Protein AF-A0AAN8J820-F1 (afdb_monomer)

Mean predicted aligned error: 7.99 Å

Solvent-accessible surface area (backbone atoms only — not comparable to full-atom values): 11522 Å² total; per-residue (Å²): 132,82,76,93,63,90,80,89,74,91,85,83,86,80,90,53,91,93,54,73,84,41,28,65,56,51,30,53,58,51,48,51,53,37,58,78,72,37,59,90,78,48,59,61,47,79,41,58,76,50,70,39,47,50,49,15,40,48,54,48,26,71,77,37,75,76,32,44,70,40,65,36,60,65,59,53,52,50,52,54,43,43,55,55,42,62,38,67,72,44,35,51,50,50,54,50,53,52,49,51,53,48,57,40,63,72,36,63,69,55,36,50,51,48,44,52,51,30,46,75,68,78,36,90,66,65,79,45,78,54,92,53,88,47,59,61,35,52,50,49,24,50,49,31,49,62,79,37,39,68,57,48,32,54,53,56,66,41,78,90,49,96,65,56,68,68,54,32,45,48,60,70,70,31,65,65,58,56,50,49,50,51,55,48,44,68,69,47,47,66,60,46,48,68,63,73,78,112

Foldseek 3Di:
DPPPDDDDDDDDDDDQVPHDLALVVLLVVVVVVCVVVPVVVAQEDEDEPPPSLVSSLVVVCVVPVRYHYHYDPLVVLQVVLLVVCPPPVNVVLLVLLLVLLCQQVVDPVSQVQLCVVCVVVVHRQHQAHQPDPGLVSSLSNLVSCLVSLVSQLVSLVDPVDPDDPVSSCCSHPPVVSNVCSVVVSVVRVVSSCVSVVD

Radius of gyration: 24.17 Å; Cα contacts (8 Å, |Δi|>4): 171; chains: 1; bounding box: 53×44×64 Å

InterPro domains:
  IPR007021 Domain of unknown function DUF659 [PF04937] (8-99)
  IPR012337 Ribonuclease H-like superfamily [SSF53098] (9-195)
  IPR052035 Zinc finger BED domain-containing [PTHR46481] (16-196)

Nearest PDB structures (foldseek):
  3eoz-assembly1_A  TM=7.026E-01  e=2.220E+00  Plasmodium falciparum 3D7

Secondary structure (DSSP, 8-state):
-----PPP--------TTS---HHHHHHHHHHHHHHH-GGG--EEEE-SSHHHHHHHHHHHHH-TTSEEEE-HHHHHHHHHHHHHHSHHHHHHHHHHHHHHHHHHHSHHHHHHHHHHHHHTT--------SSS-HHHHHHHHHHHHHTHHHHHHHHH-TTS---HHHHHHHHH-HHHHHHHHHHHHHHHHHHHHHH--

Sequence (198 aa):
MLSQHPFLYFYKSTDTIDERHTSQYISDELLKVIFDLGPEKIHAIITDNAANMKAARTTIQETHPHITPIGCAAHGLSLLSEDIININSMNSLFKSAKKNVKHIKKRQVISATFTSKEKGRNKTLSLKLPCETKWGAVVIMYKSLLDGKESLQELAIMESLSIEADIRKILLCNDIFWTRLTNTLKLIEPKAQAITEV

Structure (mmCIF, N/CA/C/O backbone):
data_AF-A0AAN8J820-F1
#
_entry.id   AF-A0AAN8J820-F1
#
loop_
_atom_site.group_PDB
_atom_site.id
_atom_site.type_symbol
_atom_site.label_atom_id
_atom_site.label_alt_id
_atom_site.label_comp_id
_atom_site.label_asym_id
_atom_site.label_entity_id
_atom_site.label_seq_id
_atom_site.pdbx_PDB_ins_code
_atom_site.Cartn_x
_atom_site.Cartn_y
_atom_site.Cartn_z
_atom_site.occupancy
_atom_site.B_iso_or_equiv
_atom_site.auth_seq_id
_atom_site.auth_comp_id
_atom_site.auth_asym_id
_atom_site.auth_atom_id
_atom_site.pdbx_PDB_model_num
ATOM 1 N N . MET A 1 1 ? -17.620 -31.825 20.698 1.00 40.78 1 MET A N 1
ATOM 2 C CA . MET A 1 1 ? -16.483 -30.884 20.774 1.00 40.78 1 MET A CA 1
ATOM 3 C C . MET A 1 1 ? -16.791 -29.762 19.796 1.00 40.78 1 MET A C 1
ATOM 5 O O . MET A 1 1 ? -16.806 -30.025 18.602 1.00 40.78 1 MET A O 1
ATOM 9 N N . LEU A 1 2 ? -17.190 -28.581 20.277 1.00 46.94 2 LEU A N 1
ATOM 10 C CA . LEU A 1 2 ? -17.451 -27.433 19.401 1.00 46.94 2 LEU A CA 1
ATOM 11 C C . LEU A 1 2 ? -16.124 -27.027 18.755 1.00 46.94 2 LEU A C 1
ATOM 13 O O . LEU A 1 2 ? -15.133 -26.857 19.465 1.00 46.94 2 LEU A O 1
ATOM 17 N N . SER A 1 3 ? -16.086 -26.934 17.427 1.00 51.00 3 SER A N 1
ATOM 18 C CA . SER A 1 3 ? -14.896 -26.488 16.709 1.00 51.00 3 SER A CA 1
ATOM 19 C C . SER A 1 3 ? -14.535 -25.081 17.182 1.00 51.00 3 SER A C 1
ATOM 21 O O . SER A 1 3 ? -15.319 -24.152 16.996 1.00 51.00 3 SER A O 1
ATOM 23 N N . GLN A 1 4 ? -13.364 -24.922 17.798 1.00 64.31 4 GLN A N 1
ATOM 24 C CA . GLN A 1 4 ? -12.824 -23.633 18.242 1.00 64.31 4 GLN A CA 1
ATOM 25 C C . GLN A 1 4 ? -12.289 -22.815 17.057 1.00 64.31 4 GLN A C 1
ATOM 27 O O . GLN A 1 4 ? -11.145 -22.367 17.050 1.00 64.31 4 GLN A O 1
ATOM 32 N N . HIS A 1 5 ? -13.106 -22.647 16.023 1.00 68.38 5 HIS A N 1
ATOM 33 C CA . HIS A 1 5 ? -12.801 -21.745 14.927 1.00 68.38 5 HIS A CA 1
ATOM 34 C C . HIS A 1 5 ? -13.663 -20.492 15.080 1.00 68.38 5 HIS A C 1
ATOM 36 O O . HIS A 1 5 ? -14.863 -20.616 15.334 1.00 68.38 5 HIS A O 1
ATOM 42 N N . PRO A 1 6 ? -13.071 -19.290 14.983 1.00 80.69 6 PRO A N 1
ATOM 43 C CA . PRO A 1 6 ? -13.841 -18.058 15.011 1.00 80.69 6 PRO A CA 1
ATOM 44 C C . PRO A 1 6 ? -14.829 -18.056 13.839 1.00 80.69 6 PRO A C 1
ATOM 46 O O . PRO A 1 6 ? -14.446 -18.288 12.693 1.00 80.69 6 PRO A O 1
ATOM 49 N N . PHE A 1 7 ? -16.103 -17.804 14.134 1.00 85.94 7 PHE A N 1
ATOM 50 C CA . PHE A 1 7 ? -17.138 -17.643 13.119 1.00 85.94 7 PHE A CA 1
ATOM 51 C C . PHE A 1 7 ? -17.219 -16.175 12.713 1.00 85.94 7 PHE A C 1
ATOM 53 O O . PHE A 1 7 ? -17.360 -15.294 13.562 1.00 85.94 7 PHE A O 1
ATOM 60 N N . LEU A 1 8 ? -17.134 -15.918 11.410 1.00 89.69 8 LEU A N 1
ATOM 61 C CA . LEU A 1 8 ? -17.353 -14.590 10.854 1.00 89.69 8 LEU A CA 1
ATOM 62 C C . LEU A 1 8 ? -18.857 -14.375 10.664 1.00 89.69 8 LEU A C 1
ATOM 64 O O . LEU A 1 8 ? -19.515 -15.159 9.981 1.00 89.69 8 LEU A O 1
ATOM 68 N N . TYR A 1 9 ? -19.387 -13.304 11.246 1.00 89.44 9 TYR A N 1
ATOM 69 C CA . TYR A 1 9 ? -20.778 -12.909 11.078 1.00 89.44 9 TYR A CA 1
ATOM 70 C C . TYR A 1 9 ? -20.846 -11.470 10.580 1.00 89.44 9 TYR A C 1
ATOM 72 O O . TYR A 1 9 ? -20.298 -10.558 11.199 1.00 89.44 9 TYR A O 1
ATOM 80 N N . PHE A 1 10 ? -21.531 -11.264 9.459 1.00 93.44 10 PHE A N 1
ATOM 81 C CA . PHE A 1 10 ? -21.906 -9.927 9.031 1.00 93.44 10 PHE A CA 1
ATOM 82 C C . PHE A 1 10 ? -23.113 -9.475 9.856 1.00 93.44 10 PHE A C 1
ATOM 84 O O . PHE A 1 10 ? -24.179 -10.080 9.772 1.00 93.44 10 PHE A O 1
ATOM 91 N N . TYR A 1 11 ? -22.935 -8.425 10.657 1.00 92.44 11 TYR A N 1
ATOM 92 C CA . TYR A 1 11 ? -23.977 -7.950 11.565 1.00 92.44 11 TYR A CA 1
ATOM 93 C C . TYR A 1 11 ? -24.864 -6.866 10.947 1.00 92.44 11 TYR A C 1
ATOM 95 O O . TYR A 1 11 ? -26.085 -6.997 10.932 1.00 92.44 11 TYR A O 1
ATOM 103 N N . LYS A 1 12 ? -24.256 -5.789 10.439 1.00 92.69 12 LYS A N 1
ATOM 104 C CA . LYS A 1 12 ? -24.971 -4.615 9.931 1.00 92.69 12 LYS A CA 1
ATOM 105 C C . LYS A 1 12 ? -24.135 -3.893 8.878 1.00 92.69 12 LYS A C 1
ATOM 107 O O . LYS A 1 12 ? -22.912 -3.831 8.980 1.00 92.69 12 LYS A O 1
ATOM 112 N N . SER A 1 13 ? -24.818 -3.295 7.909 1.00 92.94 13 SER A N 1
ATOM 113 C CA . SER A 1 13 ? -24.304 -2.203 7.084 1.00 92.94 13 SER A CA 1
ATOM 114 C C . SER A 1 13 ? -25.326 -1.074 7.133 1.00 92.94 13 SER A C 1
ATOM 116 O O . SER A 1 13 ? -26.530 -1.328 7.080 1.00 92.94 13 SER A O 1
ATOM 118 N N . THR A 1 14 ? -24.841 0.150 7.293 1.00 87.94 14 THR A N 1
ATOM 119 C CA . THR A 1 14 ? -25.660 1.360 7.310 1.00 87.94 14 THR A CA 1
ATOM 120 C C . THR A 1 14 ? -25.308 2.164 6.067 1.00 87.94 14 THR A C 1
ATOM 122 O O . THR A 1 14 ? -24.128 2.415 5.821 1.00 87.94 14 THR A O 1
ATOM 125 N N . ASP A 1 15 ? -26.317 2.554 5.292 1.00 87.94 15 ASP A N 1
ATOM 126 C CA . ASP A 1 15 ? -26.137 3.538 4.229 1.00 87.94 15 ASP A CA 1
ATOM 127 C C . ASP A 1 15 ? -26.025 4.937 4.849 1.00 87.94 15 ASP A C 1
ATOM 129 O O . ASP A 1 15 ? -26.788 5.297 5.744 1.00 87.94 15 ASP A O 1
ATOM 133 N N . THR A 1 16 ? -25.045 5.707 4.395 1.00 85.94 16 THR A N 1
ATOM 134 C CA . THR A 1 16 ? -24.659 7.002 4.965 1.00 85.94 16 THR A CA 1
ATOM 135 C C . THR A 1 16 ? -24.778 8.138 3.950 1.00 85.94 16 THR A C 1
ATOM 137 O O . THR A 1 16 ? -24.114 9.155 4.117 1.00 85.94 16 THR A O 1
ATOM 140 N N . ILE A 1 17 ? -25.526 7.955 2.854 1.00 78.88 17 ILE A N 1
ATOM 141 C CA . ILE A 1 17 ? -25.634 8.934 1.754 1.00 78.88 17 ILE A CA 1
ATOM 142 C C . ILE A 1 17 ? -25.926 10.364 2.242 1.00 78.88 17 ILE A C 1
ATOM 144 O O . ILE A 1 17 ? -25.319 11.308 1.734 1.00 78.88 17 ILE A O 1
ATOM 148 N N . ASP A 1 18 ? -26.785 10.519 3.250 1.00 79.81 18 ASP A N 1
ATOM 149 C CA . ASP A 1 18 ? -27.211 11.830 3.761 1.00 79.81 18 ASP A CA 1
ATOM 150 C C . ASP A 1 18 ? -26.394 12.322 4.969 1.00 79.81 18 ASP A C 1
ATOM 152 O O . ASP A 1 18 ? -26.602 13.433 5.458 1.00 79.81 18 ASP A O 1
ATOM 156 N N . GLU A 1 19 ? -25.433 11.526 5.445 1.00 78.81 19 GLU A N 1
ATOM 157 C CA . GLU A 1 19 ? -24.741 11.762 6.710 1.00 78.81 19 GLU A CA 1
ATOM 158 C C . GLU A 1 19 ? -23.255 12.037 6.505 1.00 78.81 19 GLU A C 1
ATOM 160 O O . GLU A 1 19 ? -22.527 11.328 5.804 1.00 78.81 19 GLU A O 1
ATOM 165 N N . ARG A 1 20 ? -22.748 13.073 7.178 1.00 81.19 20 ARG A N 1
ATOM 166 C CA . ARG A 1 20 ? -21.303 13.314 7.194 1.00 81.19 20 ARG A CA 1
ATOM 167 C C . ARG A 1 20 ? -20.642 12.277 8.090 1.00 81.19 20 ARG A C 1
ATOM 169 O O . ARG A 1 20 ? -21.006 12.149 9.256 1.00 81.19 20 ARG A O 1
ATOM 176 N N . HIS A 1 21 ? -19.582 11.640 7.589 1.00 86.19 21 HIS A N 1
ATOM 177 C CA . HIS A 1 21 ? -18.719 10.704 8.331 1.00 86.19 21 HIS A CA 1
ATOM 178 C C . HIS A 1 21 ? -17.870 11.402 9.402 1.00 86.19 21 HIS A C 1
ATOM 180 O O . HIS A 1 21 ? -16.643 11.316 9.405 1.00 86.19 21 HIS A O 1
ATOM 186 N N . THR A 1 22 ? -18.511 12.149 10.292 1.00 92.44 22 THR A N 1
ATOM 187 C CA . THR A 1 22 ? -17.890 12.742 11.474 1.00 92.44 22 THR A CA 1
ATOM 188 C C . THR A 1 22 ? -17.574 11.650 12.489 1.00 92.44 22 THR A C 1
ATOM 190 O O . THR A 1 22 ? -18.194 10.587 12.490 1.00 92.44 22 THR A O 1
ATOM 193 N N . SER A 1 23 ? -16.617 11.914 13.378 1.00 92.44 23 SER A N 1
ATOM 194 C CA . SER A 1 23 ? -16.308 10.990 14.472 1.00 92.44 23 SER A CA 1
ATOM 195 C C . SER A 1 23 ? -17.530 10.691 15.338 1.00 92.44 23 SER A C 1
ATOM 197 O O . SER A 1 23 ? -17.712 9.541 15.714 1.00 92.44 23 SER A O 1
ATOM 199 N N . GLN A 1 24 ? -18.375 11.700 15.582 1.00 94.31 24 GLN A N 1
ATOM 200 C CA . GLN A 1 24 ? -19.587 11.578 16.391 1.00 94.31 24 GLN A CA 1
ATOM 201 C C . GLN A 1 24 ? -20.600 10.623 15.758 1.00 94.31 24 GLN A C 1
ATOM 203 O O . GLN A 1 24 ? -21.030 9.664 16.388 1.00 94.31 24 GLN A O 1
ATOM 208 N N . TYR A 1 25 ? -20.930 10.844 14.484 1.00 94.56 25 TYR A N 1
ATOM 209 C CA . TYR A 1 25 ? -21.864 9.977 13.767 1.00 94.56 25 TYR A CA 1
ATOM 210 C C . TYR A 1 25 ? -21.378 8.520 13.748 1.00 94.56 25 TYR A C 1
ATOM 212 O O . TYR A 1 25 ? -22.137 7.592 14.019 1.00 94.56 25 TYR A O 1
ATOM 220 N N . ILE A 1 26 ? -20.082 8.324 13.483 1.00 95.69 26 ILE A N 1
ATOM 221 C CA . ILE A 1 26 ? -19.472 6.993 13.467 1.00 95.69 26 ILE A CA 1
ATOM 222 C C . ILE A 1 26 ? -19.541 6.342 14.856 1.00 95.69 26 ILE A C 1
ATOM 224 O O . ILE A 1 26 ? -19.918 5.174 14.951 1.00 95.69 26 ILE A O 1
ATOM 228 N N . SER A 1 27 ? -19.190 7.057 15.932 1.00 96.06 27 SER A N 1
ATOM 229 C CA . SER A 1 27 ? -19.272 6.502 17.288 1.00 96.06 27 SER A CA 1
ATOM 230 C C . SER A 1 27 ? -20.702 6.153 17.673 1.00 96.06 27 SER A C 1
ATOM 232 O O . SER A 1 27 ? -20.910 5.097 18.259 1.00 96.06 27 SER A O 1
ATOM 234 N N . ASP A 1 28 ? -21.682 6.978 17.304 1.00 95.69 28 ASP A N 1
ATOM 235 C CA . ASP A 1 28 ? -23.087 6.744 17.639 1.00 95.69 28 ASP A CA 1
ATOM 236 C C . ASP A 1 28 ? -23.620 5.478 16.958 1.00 95.69 28 ASP A C 1
ATOM 238 O O . ASP A 1 28 ? -24.266 4.649 17.601 1.00 95.69 28 ASP A O 1
ATOM 242 N N . GLU A 1 29 ? -23.308 5.270 15.675 1.00 95.44 29 GLU A N 1
ATOM 243 C CA . GLU A 1 29 ? -23.691 4.044 14.965 1.00 95.44 29 GLU A CA 1
ATOM 244 C C . GLU A 1 29 ? -23.010 2.794 15.535 1.00 95.44 29 GLU A C 1
ATOM 246 O O . GLU A 1 29 ? -23.651 1.750 15.677 1.00 95.44 29 GLU A O 1
ATOM 251 N N . LEU A 1 30 ? -21.728 2.890 15.897 1.00 96.00 30 LEU A N 1
ATOM 252 C CA . LEU A 1 30 ? -20.994 1.778 16.500 1.00 96.00 30 LEU A CA 1
ATOM 253 C C . LEU A 1 30 ? -21.502 1.457 17.910 1.00 96.00 30 LEU A C 1
ATOM 255 O O . LEU A 1 30 ? -21.643 0.284 18.250 1.00 96.00 30 LEU A O 1
ATOM 259 N N . LEU A 1 31 ? -21.825 2.473 18.712 1.00 96.75 31 LEU A N 1
ATOM 260 C CA . LEU A 1 31 ? -22.393 2.294 20.046 1.00 96.75 31 LEU A CA 1
ATOM 261 C C . LEU A 1 31 ? -23.759 1.609 19.986 1.00 96.75 31 LEU A C 1
ATOM 263 O O . LEU A 1 31 ? -23.989 0.699 20.774 1.00 96.75 31 LEU A O 1
ATOM 267 N N . LYS A 1 32 ? -24.630 1.951 19.024 1.00 96.00 32 LYS A N 1
ATOM 268 C CA . LYS A 1 32 ? -25.905 1.232 18.814 1.00 96.00 32 LYS A CA 1
ATOM 269 C C . LYS A 1 32 ? -25.674 -0.269 18.628 1.00 96.00 32 LYS A C 1
ATOM 271 O O . LYS A 1 32 ? -26.273 -1.071 19.333 1.00 96.00 32 LYS A O 1
ATOM 276 N N . VAL A 1 33 ? -24.733 -0.643 17.757 1.00 96.00 33 VAL A N 1
ATOM 277 C CA . VAL A 1 33 ? -24.362 -2.053 17.533 1.00 96.00 33 VAL A CA 1
ATOM 278 C C . VAL A 1 33 ? -23.808 -2.704 18.805 1.00 96.00 33 VAL A C 1
ATOM 280 O O . VAL A 1 33 ? -24.147 -3.846 19.112 1.00 96.00 33 VAL A O 1
ATOM 283 N N . ILE A 1 34 ? -22.967 -1.989 19.556 1.00 96.69 34 ILE A N 1
ATOM 284 C CA . ILE A 1 34 ? -22.398 -2.475 20.820 1.00 96.69 34 ILE A CA 1
ATOM 285 C C . ILE A 1 34 ? -23.501 -2.742 21.854 1.00 96.69 34 ILE A C 1
ATOM 287 O O . ILE A 1 34 ? -23.489 -3.790 22.500 1.00 96.69 34 ILE A O 1
ATOM 291 N N . PHE A 1 35 ? -24.474 -1.837 21.979 1.00 96.75 35 PHE A N 1
ATOM 292 C CA . PHE A 1 35 ? -25.613 -2.000 22.879 1.00 96.75 35 PHE A CA 1
ATOM 293 C C . PHE A 1 35 ? -26.531 -3.147 22.455 1.00 96.75 35 PHE A C 1
ATOM 295 O O . PHE A 1 35 ? -26.901 -3.956 23.304 1.00 96.75 35 PHE A O 1
ATOM 302 N N . ASP A 1 36 ? -26.840 -3.266 21.162 1.00 96.50 36 ASP A N 1
ATOM 303 C CA . ASP A 1 36 ? -27.710 -4.325 20.636 1.00 96.50 36 ASP A CA 1
ATOM 304 C C . ASP A 1 36 ? -27.112 -5.728 20.854 1.00 96.50 36 ASP A C 1
ATOM 306 O O . ASP A 1 36 ? -27.829 -6.696 21.118 1.00 96.50 36 ASP A O 1
ATOM 310 N N . LEU A 1 37 ? -25.784 -5.855 20.758 1.00 94.69 37 LEU A N 1
ATOM 311 C CA . LEU A 1 37 ? -25.072 -7.113 21.002 1.00 94.69 37 LEU A CA 1
ATOM 312 C C . LEU A 1 37 ? -24.885 -7.420 22.497 1.00 94.69 37 LEU A C 1
ATOM 314 O O . LEU A 1 37 ? -24.823 -8.599 22.875 1.00 94.69 37 LEU A O 1
ATOM 318 N N . GLY A 1 38 ? -24.821 -6.388 23.336 1.00 96.69 38 GLY A N 1
ATOM 319 C CA . GLY A 1 38 ? -24.393 -6.467 24.730 1.00 96.69 38 GLY A CA 1
ATOM 320 C C . GLY A 1 38 ? -22.914 -6.077 24.864 1.00 96.69 38 GLY A C 1
ATOM 321 O O . GLY A 1 38 ? -22.048 -6.839 24.411 1.00 96.69 38 GLY A O 1
ATOM 322 N N . PRO A 1 39 ? -22.584 -4.924 25.482 1.00 95.88 39 PRO A N 1
ATOM 323 C CA . PRO A 1 39 ? -21.210 -4.427 25.585 1.00 95.88 39 PRO A CA 1
ATOM 324 C C . PRO A 1 39 ? -20.240 -5.409 26.252 1.00 95.88 39 PRO A C 1
ATOM 326 O O . PRO A 1 39 ? -19.053 -5.425 25.937 1.00 95.88 39 PRO A O 1
ATOM 329 N N . GLU A 1 40 ? -20.733 -6.250 27.159 1.00 96.62 40 GLU A N 1
ATOM 330 C CA . GLU A 1 40 ? -19.980 -7.285 27.868 1.00 96.62 40 GLU A CA 1
ATOM 331 C C . GLU A 1 40 ? -19.473 -8.417 26.964 1.00 96.62 40 GLU A C 1
ATOM 333 O O . GLU A 1 40 ? -18.550 -9.140 27.335 1.00 96.62 40 GLU A O 1
ATOM 338 N N . LYS A 1 41 ? -20.052 -8.579 25.769 1.00 94.75 41 LYS A N 1
ATOM 339 C CA . LYS A 1 41 ? -19.642 -9.605 24.796 1.00 94.75 41 LYS A CA 1
ATOM 340 C C . LYS A 1 41 ? -18.554 -9.107 23.847 1.00 94.75 41 LYS A C 1
ATOM 342 O O . LYS A 1 41 ? -17.973 -9.900 23.102 1.00 94.75 41 LYS A O 1
ATOM 347 N N . ILE A 1 42 ? -18.274 -7.806 23.860 1.00 95.81 42 ILE A N 1
ATOM 348 C CA . ILE A 1 42 ? -17.344 -7.159 22.941 1.00 95.81 42 ILE A CA 1
ATOM 349 C C . ILE A 1 42 ? -16.036 -6.876 23.672 1.00 95.81 42 ILE A C 1
ATOM 351 O O . ILE A 1 42 ? -16.001 -6.196 24.690 1.00 95.81 42 ILE A O 1
ATOM 355 N N . HIS A 1 43 ? -14.945 -7.402 23.121 1.00 95.50 43 HIS A N 1
ATOM 356 C CA . HIS A 1 43 ? -13.612 -7.284 23.716 1.00 95.50 43 HIS A CA 1
ATOM 357 C C . HIS A 1 43 ? -12.757 -6.216 23.030 1.00 95.50 43 HIS A C 1
ATOM 359 O O . HIS A 1 43 ? -11.904 -5.588 23.654 1.00 95.50 43 HIS A O 1
ATOM 365 N N . ALA A 1 44 ? -12.960 -6.014 21.729 1.00 96.69 44 ALA A N 1
ATOM 366 C CA . ALA A 1 44 ? -12.179 -5.079 20.942 1.00 96.69 44 ALA A CA 1
ATOM 367 C C . ALA A 1 44 ? -12.994 -4.522 19.779 1.00 96.69 44 ALA A C 1
ATOM 369 O O . ALA A 1 44 ? -13.897 -5.184 19.264 1.00 96.69 44 ALA A O 1
ATOM 370 N N . ILE A 1 45 ? -12.612 -3.326 19.341 1.00 96.12 45 ILE A N 1
ATOM 371 C CA . ILE A 1 45 ? -13.112 -2.712 18.119 1.00 96.12 45 ILE A CA 1
ATOM 372 C C . ILE A 1 45 ? -11.950 -2.412 17.178 1.00 96.12 45 ILE A C 1
ATOM 374 O O . ILE A 1 45 ? -10.959 -1.800 17.574 1.00 96.12 45 ILE A O 1
ATOM 378 N N . ILE A 1 46 ? -12.073 -2.849 15.925 1.00 95.25 46 ILE A N 1
ATOM 379 C CA . ILE A 1 46 ? -11.050 -2.668 14.893 1.00 95.25 46 ILE A CA 1
ATOM 380 C C . ILE A 1 46 ? -11.618 -1.745 13.816 1.00 95.25 46 ILE A C 1
ATOM 382 O O . ILE A 1 46 ? -12.626 -2.065 13.194 1.00 95.25 46 ILE A O 1
ATOM 386 N N . THR A 1 47 ? -10.978 -0.597 13.594 1.00 94.44 47 THR A N 1
ATOM 387 C CA . THR A 1 47 ? -11.382 0.396 12.576 1.00 94.44 47 THR A CA 1
ATOM 388 C C . THR A 1 47 ? -10.184 0.831 11.738 1.00 94.44 47 THR A C 1
ATOM 390 O O . THR A 1 47 ? -9.034 0.558 12.094 1.00 94.44 47 THR A O 1
ATOM 393 N N . ASP A 1 48 ? -10.415 1.513 10.612 1.00 90.31 48 ASP A N 1
ATOM 394 C CA . ASP A 1 48 ? -9.318 2.141 9.876 1.00 90.31 48 ASP A CA 1
ATOM 395 C C . ASP A 1 48 ? -8.609 3.241 10.706 1.00 90.31 48 ASP A C 1
ATOM 397 O O . ASP A 1 48 ? -8.963 3.565 11.844 1.00 90.31 48 ASP A O 1
ATOM 401 N N . ASN A 1 49 ? -7.515 3.777 10.169 1.00 91.00 49 ASN A N 1
ATOM 402 C CA . ASN A 1 49 ? -6.689 4.766 10.862 1.00 91.00 49 ASN A CA 1
ATOM 403 C C . ASN A 1 49 ? -6.970 6.218 10.444 1.00 91.00 49 ASN A C 1
ATOM 405 O O . ASN A 1 49 ? -6.185 7.100 10.793 1.00 91.00 49 ASN A O 1
ATOM 409 N N . ALA A 1 50 ? -8.066 6.499 9.739 1.00 90.50 50 ALA A N 1
ATOM 410 C CA . ALA A 1 50 ? -8.500 7.862 9.467 1.00 90.50 50 ALA A CA 1
ATOM 411 C C . ALA A 1 50 ? -8.821 8.599 10.774 1.00 90.50 50 ALA A C 1
ATOM 413 O O . ALA A 1 50 ? -9.247 7.996 11.760 1.00 90.50 50 ALA A O 1
ATOM 414 N N . ALA A 1 51 ? -8.629 9.921 10.786 1.00 93.31 51 ALA A N 1
ATOM 415 C CA . ALA A 1 51 ? -8.783 10.743 11.989 1.00 93.31 51 ALA A CA 1
ATOM 416 C C . ALA A 1 51 ? -10.153 10.557 12.667 1.00 93.31 51 ALA A C 1
ATOM 418 O O . ALA A 1 51 ? -10.215 10.385 13.883 1.00 93.31 51 ALA A O 1
ATOM 419 N N . ASN A 1 52 ? -11.229 10.495 11.878 1.00 95.62 52 ASN A N 1
ATOM 420 C CA . ASN A 1 52 ? -12.587 10.336 12.400 1.00 95.62 52 ASN A CA 1
ATOM 421 C C . ASN A 1 52 ? -12.800 8.956 13.038 1.00 95.62 52 ASN A C 1
ATOM 423 O O . ASN A 1 52 ? -13.407 8.877 14.101 1.00 95.62 52 ASN A O 1
ATOM 427 N N . MET A 1 53 ? -12.225 7.892 12.463 1.00 95.56 53 MET A N 1
ATOM 428 C CA . MET A 1 53 ? -12.240 6.550 13.059 1.00 95.56 53 MET A CA 1
ATOM 429 C C . MET A 1 53 ? -11.409 6.487 14.341 1.00 95.56 53 MET A C 1
ATOM 431 O O . MET A 1 53 ? -11.801 5.814 15.294 1.00 95.56 53 MET A O 1
ATOM 435 N N . LYS A 1 54 ? -10.277 7.211 14.399 1.00 96.00 54 LYS A N 1
ATOM 436 C CA . LYS A 1 54 ? -9.476 7.330 15.629 1.00 96.00 54 LYS A CA 1
ATOM 437 C C . LYS A 1 54 ? -10.261 7.982 16.757 1.00 96.00 54 LYS A C 1
ATOM 439 O O . LYS A 1 54 ? -10.257 7.464 17.864 1.00 96.00 54 LYS A O 1
ATOM 444 N N . ALA A 1 55 ? -10.939 9.085 16.467 1.00 96.62 55 ALA A N 1
ATOM 445 C CA . ALA A 1 55 ? -11.766 9.763 17.452 1.00 96.62 55 ALA A CA 1
ATOM 446 C C . ALA A 1 55 ? -12.965 8.896 17.875 1.00 96.62 55 ALA A C 1
ATOM 448 O O . ALA A 1 55 ? -13.203 8.744 19.067 1.00 96.62 55 ALA A O 1
ATOM 449 N N . ALA A 1 56 ? -13.647 8.236 16.930 1.00 96.81 56 ALA A N 1
ATOM 450 C CA . ALA A 1 56 ? -14.792 7.380 17.242 1.00 96.81 56 ALA A CA 1
ATOM 451 C C . ALA A 1 56 ? -14.432 6.215 18.182 1.00 96.81 56 ALA A C 1
ATOM 453 O O . ALA A 1 56 ? -15.138 5.958 19.155 1.00 96.81 56 ALA A O 1
ATOM 454 N N . ARG A 1 57 ? -13.305 5.525 17.947 1.00 96.56 57 ARG A N 1
ATOM 455 C CA . ARG A 1 57 ? -12.854 4.455 18.858 1.00 96.56 57 ARG A CA 1
ATOM 456 C C . ARG A 1 57 ? -12.406 4.979 20.224 1.00 96.56 57 ARG A C 1
ATOM 458 O O . ARG A 1 57 ? -12.566 4.259 21.202 1.00 96.56 57 ARG A O 1
ATOM 465 N N . THR A 1 58 ? -11.877 6.204 20.302 1.00 97.06 58 THR A N 1
ATOM 466 C CA . THR A 1 58 ? -11.583 6.860 21.585 1.00 97.06 58 THR A CA 1
ATOM 467 C C . THR A 1 58 ? -12.871 7.089 22.370 1.00 97.06 58 THR A C 1
ATOM 469 O O . THR A 1 58 ? -12.946 6.660 23.514 1.00 97.06 58 THR A O 1
ATOM 472 N N . THR A 1 59 ? -13.917 7.627 21.738 1.00 97.62 59 THR A N 1
ATOM 473 C CA . THR A 1 59 ? -15.241 7.791 22.365 1.00 97.62 59 THR A CA 1
ATOM 474 C C . THR A 1 59 ? -15.813 6.462 22.869 1.00 97.62 59 THR A C 1
ATOM 476 O O . THR A 1 59 ? -16.359 6.386 23.969 1.00 97.62 59 THR A O 1
ATOM 479 N N . ILE A 1 60 ? -15.653 5.380 22.102 1.00 97.50 60 ILE A N 1
ATOM 480 C CA . ILE A 1 60 ? -16.101 4.042 22.517 1.00 97.50 60 ILE A CA 1
ATOM 481 C C . ILE A 1 60 ? -15.299 3.533 23.716 1.00 97.50 60 ILE A C 1
ATOM 483 O O . ILE A 1 60 ? -15.895 2.999 24.643 1.00 97.50 60 ILE A O 1
ATOM 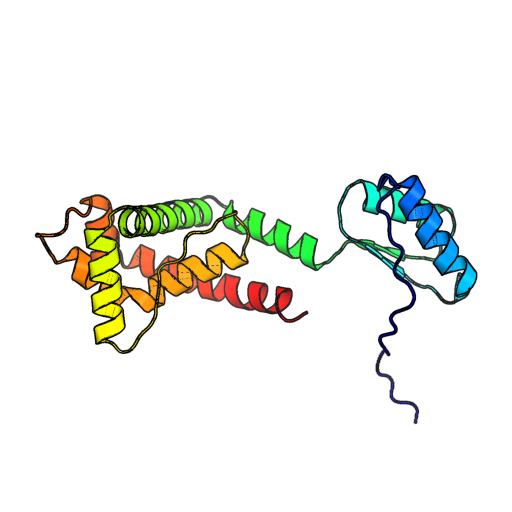487 N N . GLN A 1 61 ? -13.977 3.718 23.728 1.00 97.12 61 GLN A N 1
ATOM 488 C CA . GLN A 1 61 ? -13.134 3.331 24.861 1.00 97.12 61 GLN A CA 1
ATOM 489 C C . GLN A 1 61 ? -13.474 4.137 26.125 1.00 97.12 61 GLN A C 1
ATOM 491 O O . GLN A 1 61 ? -13.477 3.586 27.219 1.00 97.12 61 GLN A O 1
ATOM 496 N N . GLU A 1 62 ? -13.795 5.424 25.991 1.00 97.00 62 GLU A N 1
ATOM 497 C CA . GLU A 1 62 ? -14.253 6.259 27.109 1.00 97.00 62 GLU A CA 1
ATOM 498 C C . GLU A 1 62 ? -15.613 5.790 27.650 1.00 97.00 62 GLU A C 1
ATOM 500 O O . GLU A 1 62 ? -15.820 5.759 28.862 1.00 97.00 62 GLU A O 1
ATOM 505 N N . THR A 1 63 ? -16.519 5.368 26.762 1.00 97.38 63 THR A N 1
ATOM 506 C CA . THR A 1 63 ? -17.853 4.852 27.125 1.00 97.38 63 THR A CA 1
ATOM 507 C C . THR A 1 63 ? -17.784 3.445 27.731 1.00 97.38 63 THR A C 1
ATOM 509 O O . THR A 1 63 ? -18.515 3.114 28.665 1.00 97.38 63 THR A O 1
ATOM 512 N N . HIS A 1 64 ? -16.889 2.606 27.211 1.00 97.12 64 HIS A N 1
ATOM 513 C CA . HIS A 1 64 ? -16.702 1.210 27.591 1.00 97.12 64 HIS A CA 1
ATOM 514 C C . HIS A 1 64 ? -15.205 0.904 27.769 1.00 97.12 64 HIS A C 1
ATOM 516 O O . HIS A 1 64 ? -14.579 0.351 26.860 1.00 97.12 64 HIS A O 1
ATOM 522 N N . PRO A 1 65 ? -14.620 1.214 28.945 1.00 97.19 65 PRO A N 1
ATOM 523 C CA . PRO A 1 65 ? -13.177 1.087 29.179 1.00 97.19 65 PRO A CA 1
ATOM 524 C C . PRO A 1 65 ? -12.588 -0.314 28.971 1.00 97.19 65 PRO A C 1
ATOM 526 O O . PRO A 1 65 ? -11.381 -0.446 28.778 1.00 97.19 65 PRO A O 1
ATOM 529 N N . HIS A 1 66 ? -13.414 -1.365 29.006 1.00 97.19 66 HIS A N 1
ATOM 530 C CA . HIS A 1 66 ? -12.996 -2.747 28.750 1.00 97.19 66 HIS A CA 1
ATOM 531 C C . HIS A 1 66 ? -12.849 -3.084 27.258 1.00 97.19 66 HIS A C 1
ATOM 533 O O . HIS A 1 66 ? -12.199 -4.076 26.929 1.00 97.19 66 HIS A O 1
ATOM 539 N N . ILE A 1 67 ? -13.420 -2.282 26.352 1.00 97.81 67 ILE A N 1
ATOM 540 C CA . ILE A 1 67 ? -13.322 -2.497 24.905 1.00 97.81 67 ILE A CA 1
ATOM 541 C C . ILE A 1 67 ? -11.997 -1.923 24.404 1.00 97.81 67 ILE A C 1
ATOM 543 O O . ILE A 1 67 ? -11.758 -0.717 24.438 1.00 97.81 67 ILE A O 1
ATOM 547 N N . THR A 1 68 ? -11.131 -2.791 23.883 1.00 97.69 68 THR A N 1
ATOM 548 C CA . THR A 1 68 ? -9.817 -2.387 23.366 1.00 97.69 68 THR A CA 1
ATOM 549 C C . THR A 1 68 ? -9.939 -1.752 21.972 1.00 97.69 68 THR A C 1
ATOM 551 O O . THR A 1 68 ? -10.389 -2.426 21.038 1.00 97.69 68 THR A O 1
ATOM 554 N N . PRO A 1 69 ? -9.504 -0.496 21.764 1.00 96.50 69 PRO A N 1
ATOM 555 C CA . PRO A 1 69 ? -9.492 0.115 20.441 1.00 96.50 69 PRO A CA 1
ATOM 556 C C . PRO A 1 69 ? -8.251 -0.310 19.649 1.00 96.50 69 PRO A C 1
ATOM 558 O O . PRO A 1 69 ? -7.114 -0.096 20.069 1.00 96.50 69 PRO A O 1
ATOM 561 N N . ILE A 1 70 ? -8.460 -0.869 18.459 1.00 95.25 70 ILE A N 1
ATOM 562 C CA . ILE A 1 70 ? -7.399 -1.358 17.577 1.00 95.25 70 ILE A CA 1
ATOM 563 C C . ILE A 1 70 ? -7.509 -0.658 16.218 1.00 95.25 70 ILE A C 1
ATOM 565 O O . ILE A 1 70 ? -8.579 -0.539 15.621 1.00 95.25 70 ILE A O 1
ATOM 569 N N . GLY A 1 71 ? -6.379 -0.161 15.721 1.00 92.56 71 GLY A N 1
ATOM 570 C CA . GLY A 1 71 ? -6.286 0.389 14.372 1.00 92.56 71 GLY A CA 1
ATOM 571 C C . GLY A 1 71 ? -6.061 -0.701 13.325 1.00 92.56 71 GLY A C 1
ATOM 572 O O . GLY A 1 71 ? -5.495 -1.754 13.610 1.00 92.56 71 GLY A O 1
ATOM 573 N N . CYS A 1 72 ? -6.443 -0.425 12.084 1.00 90.00 72 CYS A N 1
ATOM 574 C CA . CYS A 1 72 ? -6.267 -1.354 10.975 1.00 90.00 72 CYS A CA 1
ATOM 575 C C . CYS A 1 72 ? -4.784 -1.692 10.743 1.00 90.00 72 CYS A C 1
ATOM 577 O O . CYS A 1 72 ? -3.980 -0.828 10.367 1.00 90.00 72 CYS A O 1
ATOM 579 N N . ALA A 1 73 ? -4.442 -2.973 10.910 1.00 86.75 73 ALA A N 1
ATOM 580 C CA . ALA A 1 73 ? -3.098 -3.489 10.668 1.00 86.75 73 ALA A CA 1
ATOM 581 C C . ALA A 1 73 ? -2.681 -3.332 9.198 1.00 86.75 73 ALA A C 1
ATOM 583 O O . ALA A 1 73 ? -1.553 -2.931 8.930 1.00 86.75 73 ALA A O 1
ATOM 584 N N . ALA A 1 74 ? -3.597 -3.556 8.247 1.00 80.94 74 ALA A N 1
ATOM 585 C CA . ALA A 1 74 ? -3.313 -3.396 6.819 1.00 80.94 74 ALA A CA 1
ATOM 586 C C . ALA A 1 74 ? -2.903 -1.955 6.472 1.00 80.94 74 ALA A C 1
ATOM 588 O O . ALA A 1 74 ? -1.944 -1.741 5.731 1.00 80.94 74 ALA A O 1
ATOM 589 N N . HIS A 1 75 ? -3.561 -0.957 7.073 1.00 79.62 75 HIS A N 1
ATOM 590 C CA . HIS A 1 75 ? -3.155 0.438 6.912 1.00 79.62 75 HIS A CA 1
ATOM 591 C C . HIS A 1 75 ? -1.767 0.697 7.515 1.00 79.62 75 HIS A C 1
ATOM 593 O O . HIS A 1 75 ? -0.931 1.329 6.874 1.00 79.62 75 HIS A O 1
ATOM 599 N N . GLY A 1 76 ? -1.488 0.172 8.715 1.00 81.44 76 GLY A N 1
ATOM 600 C CA . GLY A 1 76 ? -0.161 0.278 9.334 1.00 81.44 76 GLY A CA 1
ATOM 601 C C . GLY A 1 76 ? 0.946 -0.351 8.480 1.00 81.44 76 GLY A C 1
ATOM 602 O O . GLY A 1 76 ? 2.002 0.248 8.289 1.00 81.44 76 GLY A O 1
ATOM 603 N N . LEU A 1 77 ? 0.683 -1.521 7.893 1.00 80.12 77 LEU A N 1
ATOM 604 C CA . LEU A 1 77 ? 1.603 -2.183 6.969 1.00 80.12 77 LEU A CA 1
ATOM 605 C C . LEU A 1 77 ? 1.814 -1.376 5.682 1.00 80.12 77 LEU A C 1
ATOM 607 O O . LEU A 1 77 ? 2.936 -1.339 5.172 1.00 80.12 77 LEU A O 1
ATOM 611 N N . SER A 1 78 ? 0.776 -0.705 5.172 1.00 76.38 78 SER A N 1
ATOM 612 C CA . SER A 1 78 ? 0.898 0.201 4.022 1.00 76.38 78 SER A CA 1
ATOM 613 C C . SER A 1 78 ? 1.807 1.392 4.332 1.00 76.38 78 SER A C 1
ATOM 615 O O . SER A 1 78 ? 2.675 1.707 3.524 1.00 76.38 78 SER A O 1
ATOM 617 N N . LEU A 1 79 ? 1.669 2.016 5.505 1.00 80.06 79 LEU A 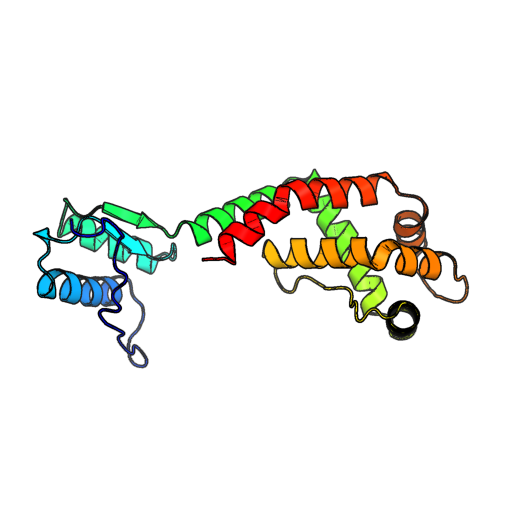N 1
ATOM 618 C CA . LEU A 1 79 ? 2.527 3.135 5.915 1.00 80.06 79 LEU A CA 1
ATOM 619 C C . LEU A 1 79 ? 3.984 2.702 6.109 1.00 80.06 79 LEU A C 1
ATOM 621 O O . LEU A 1 79 ? 4.888 3.303 5.539 1.00 80.06 79 LEU A O 1
ATOM 625 N N . LEU A 1 80 ? 4.216 1.592 6.819 1.00 82.44 80 LEU A N 1
ATOM 626 C CA . LEU A 1 80 ? 5.560 1.026 6.981 1.00 82.44 80 LEU A CA 1
ATOM 627 C C . LEU A 1 80 ? 6.228 0.750 5.625 1.00 82.44 80 LEU A C 1
ATOM 629 O O . LEU A 1 80 ? 7.433 0.917 5.443 1.00 82.44 80 LEU A O 1
ATOM 633 N N . SER A 1 81 ? 5.433 0.301 4.661 1.00 76.62 81 SER A N 1
ATOM 634 C CA . SER A 1 81 ? 5.883 0.040 3.300 1.00 76.62 81 SER A CA 1
ATOM 635 C C . SER A 1 81 ? 6.288 1.322 2.562 1.00 76.62 81 SER A C 1
ATOM 637 O O . SER A 1 81 ? 7.307 1.334 1.867 1.00 76.62 81 SER A O 1
ATOM 639 N N . GLU A 1 82 ? 5.534 2.409 2.732 1.00 77.50 82 GLU A N 1
ATOM 640 C CA . GLU A 1 82 ? 5.897 3.732 2.211 1.00 77.50 82 GLU A CA 1
ATOM 641 C C . GLU A 1 82 ? 7.196 4.248 2.838 1.00 77.50 82 GLU A C 1
ATOM 643 O O . GLU A 1 82 ? 8.088 4.693 2.110 1.00 77.50 82 GLU A O 1
ATOM 648 N N . ASP A 1 83 ? 7.362 4.096 4.152 1.00 83.56 83 ASP A N 1
ATOM 649 C CA . ASP A 1 83 ? 8.590 4.474 4.858 1.00 83.56 83 ASP A CA 1
ATOM 650 C C . ASP A 1 83 ? 9.810 3.721 4.313 1.00 83.56 83 ASP A C 1
ATOM 652 O O . ASP A 1 83 ? 10.845 4.328 4.026 1.00 83.56 83 ASP A O 1
ATOM 656 N N . ILE A 1 84 ? 9.676 2.411 4.069 1.00 82.06 84 ILE A N 1
ATOM 657 C CA . ILE A 1 84 ? 10.732 1.590 3.457 1.00 82.06 84 ILE A CA 1
ATOM 658 C C . ILE A 1 84 ? 11.083 2.091 2.050 1.00 82.06 84 ILE A C 1
ATOM 660 O O . ILE A 1 84 ? 12.264 2.171 1.708 1.00 82.06 84 ILE A O 1
ATOM 664 N N . ILE A 1 85 ? 10.090 2.430 1.218 1.00 76.06 85 ILE A N 1
ATOM 665 C CA . ILE A 1 85 ? 10.334 2.982 -0.126 1.00 76.06 85 ILE A CA 1
ATOM 666 C C . ILE A 1 85 ? 11.042 4.339 -0.039 1.00 76.06 85 ILE A C 1
ATOM 668 O O . ILE A 1 85 ? 11.876 4.650 -0.893 1.00 76.06 85 ILE A O 1
ATOM 672 N N . ASN A 1 86 ? 10.738 5.137 0.982 1.00 81.00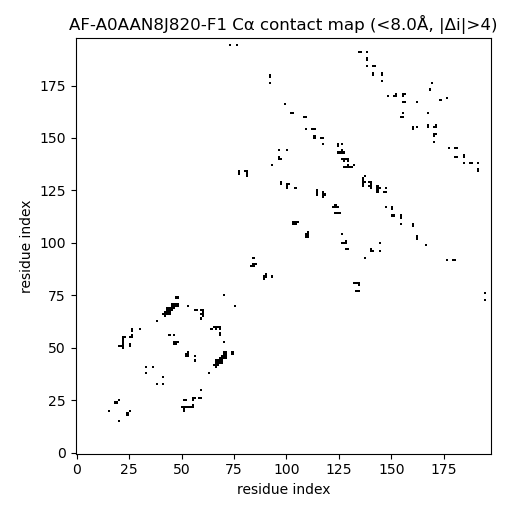 86 ASN A N 1
ATOM 673 C CA . ASN A 1 86 ? 11.302 6.468 1.163 1.00 81.00 86 ASN A CA 1
ATOM 674 C C . ASN A 1 86 ? 12.758 6.465 1.649 1.00 81.00 86 ASN A C 1
ATOM 676 O O . ASN A 1 86 ? 13.437 7.479 1.474 1.00 81.0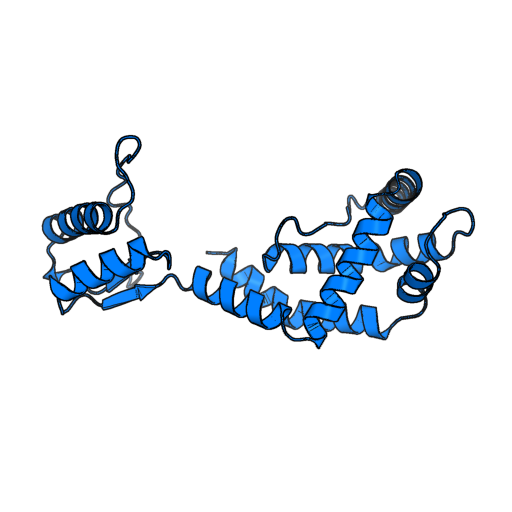0 86 ASN A O 1
ATOM 680 N N . ILE A 1 87 ? 13.283 5.337 2.144 1.00 87.88 87 ILE A N 1
ATOM 681 C CA . ILE A 1 87 ? 14.719 5.168 2.417 1.00 87.88 87 ILE A CA 1
ATOM 682 C C . ILE A 1 87 ? 15.519 5.523 1.155 1.00 87.88 87 ILE A C 1
ATOM 684 O O . ILE A 1 87 ? 15.249 5.003 0.075 1.00 87.88 87 ILE A O 1
ATOM 688 N N . ASN A 1 88 ? 16.538 6.381 1.272 1.00 87.31 88 ASN A N 1
ATOM 689 C CA . ASN A 1 88 ? 17.271 6.963 0.131 1.00 87.31 88 ASN A CA 1
ATOM 690 C C . ASN A 1 88 ? 17.716 5.940 -0.933 1.00 87.31 88 ASN A C 1
ATOM 692 O O . ASN A 1 88 ? 17.598 6.174 -2.143 1.00 87.31 88 ASN A O 1
ATOM 696 N N . SER A 1 89 ? 18.212 4.780 -0.499 1.00 85.06 89 SER A N 1
ATOM 697 C CA . SER A 1 89 ? 18.607 3.697 -1.402 1.00 85.06 89 SER A CA 1
ATOM 698 C C . SER A 1 89 ? 17.402 3.135 -2.170 1.00 85.06 89 SER A C 1
ATOM 700 O O . SER A 1 89 ? 17.467 2.971 -3.386 1.00 85.06 89 SER A O 1
ATOM 702 N N . MET A 1 90 ? 16.279 2.899 -1.505 1.00 85.25 90 MET A N 1
ATOM 703 C CA . MET A 1 90 ? 15.049 2.379 -2.106 1.00 85.25 90 MET A CA 1
ATOM 704 C C . MET A 1 90 ? 14.381 3.412 -3.013 1.00 85.25 90 MET A C 1
ATOM 706 O O . MET A 1 90 ? 14.002 3.093 -4.140 1.00 85.25 90 MET A O 1
ATOM 710 N N . ASN A 1 91 ? 14.344 4.670 -2.579 1.00 87.44 91 ASN A N 1
ATOM 711 C CA . ASN A 1 91 ? 13.765 5.780 -3.324 1.00 87.44 91 ASN A CA 1
ATOM 712 C C . ASN A 1 91 ? 14.529 6.030 -4.634 1.00 87.44 91 ASN A C 1
ATOM 714 O O . ASN A 1 91 ? 13.927 6.198 -5.696 1.00 87.44 91 ASN A O 1
ATOM 718 N N . SER A 1 92 ? 15.866 5.985 -4.594 1.00 91.12 92 SER A N 1
ATOM 719 C CA . SER A 1 92 ? 16.691 6.115 -5.805 1.00 91.12 92 SER A CA 1
ATOM 720 C C . SER A 1 92 ? 16.454 4.974 -6.801 1.00 91.12 92 SER A C 1
ATOM 722 O O . SER A 1 92 ? 16.313 5.233 -8.000 1.00 91.12 92 SER A O 1
ATOM 724 N N . LEU A 1 93 ? 16.331 3.731 -6.320 1.00 92.31 93 LEU A N 1
ATOM 725 C CA . LEU A 1 93 ? 15.979 2.583 -7.160 1.00 92.31 93 LEU A CA 1
ATOM 726 C C . LEU A 1 93 ? 14.583 2.753 -7.771 1.00 92.31 93 LEU A C 1
ATOM 728 O O . LEU A 1 93 ? 14.423 2.589 -8.979 1.00 92.31 93 LEU A O 1
ATOM 732 N N . PHE A 1 94 ? 13.599 3.151 -6.962 1.00 91.38 94 PHE A N 1
ATOM 733 C CA . PHE A 1 94 ? 12.227 3.393 -7.400 1.00 91.38 94 PHE A CA 1
ATOM 734 C C . PHE A 1 94 ? 12.157 4.466 -8.489 1.00 91.38 94 PHE A C 1
ATOM 736 O O . PHE A 1 94 ? 11.549 4.246 -9.538 1.00 91.38 94 PHE A O 1
ATOM 743 N N . LYS A 1 95 ? 12.816 5.612 -8.282 1.00 91.69 95 LYS A N 1
ATOM 744 C CA . LYS A 1 95 ? 12.887 6.700 -9.267 1.00 91.69 95 LYS A CA 1
ATOM 745 C C . LYS A 1 95 ? 13.536 6.239 -10.570 1.00 91.69 95 LYS A C 1
ATOM 747 O O . LYS A 1 95 ? 13.013 6.546 -11.640 1.00 91.69 95 LYS A O 1
ATOM 752 N N . SER A 1 96 ? 14.627 5.475 -10.486 1.00 93.88 96 SER A N 1
ATOM 753 C CA . SER A 1 96 ? 15.307 4.911 -11.657 1.00 93.88 96 SER A CA 1
ATOM 754 C C . SER A 1 96 ? 14.403 3.938 -12.424 1.00 93.88 96 SER A C 1
ATOM 756 O O . SER A 1 96 ? 14.165 4.127 -13.617 1.00 93.88 96 SER A O 1
ATOM 758 N N . ALA A 1 97 ? 13.798 2.967 -11.733 1.00 94.06 97 ALA A N 1
ATOM 759 C CA . ALA A 1 97 ? 12.861 2.009 -12.317 1.00 94.06 97 ALA A CA 1
ATOM 760 C C . ALA A 1 97 ? 11.662 2.709 -12.978 1.00 94.06 97 ALA A C 1
ATOM 762 O O . ALA A 1 97 ? 11.346 2.448 -14.141 1.00 94.06 97 ALA A O 1
ATOM 763 N N . LYS A 1 98 ? 11.049 3.673 -12.279 1.00 93.94 98 LYS A N 1
ATOM 764 C CA . LYS A 1 98 ? 9.933 4.475 -12.794 1.00 93.94 98 LYS A CA 1
ATOM 765 C C . LYS A 1 98 ? 10.335 5.279 -14.030 1.00 93.94 98 LYS A C 1
ATOM 767 O O . LYS A 1 98 ? 9.549 5.349 -14.974 1.00 93.94 98 LYS A O 1
ATOM 772 N N . LYS A 1 99 ? 11.544 5.860 -14.060 1.00 94.75 99 LYS A N 1
ATOM 773 C CA . LYS A 1 99 ? 12.073 6.580 -15.232 1.00 94.75 99 LYS A CA 1
ATOM 774 C C . LYS A 1 99 ? 12.177 5.652 -16.445 1.00 94.75 99 LYS A C 1
ATOM 776 O O . LYS A 1 99 ? 11.647 5.999 -17.499 1.00 94.75 99 LYS A O 1
ATOM 781 N N . ASN A 1 100 ? 12.779 4.473 -16.277 1.00 93.31 100 ASN A N 1
ATOM 782 C CA . ASN A 1 100 ? 12.952 3.493 -17.354 1.00 93.31 100 ASN A CA 1
ATOM 783 C C . ASN A 1 100 ? 11.601 3.068 -17.944 1.00 93.31 100 ASN A C 1
ATOM 785 O O . ASN A 1 100 ? 11.371 3.208 -19.146 1.00 93.31 100 ASN A O 1
ATOM 789 N N . VAL A 1 101 ? 10.662 2.640 -17.090 1.00 94.25 101 VAL A N 1
ATOM 790 C CA . VAL A 1 101 ? 9.323 2.226 -17.536 1.00 94.25 101 VAL A CA 1
ATOM 791 C C . VAL A 1 101 ? 8.588 3.374 -18.231 1.00 94.25 101 VAL A C 1
ATOM 793 O O . VAL A 1 101 ? 7.980 3.174 -19.285 1.00 94.25 101 VAL A O 1
ATOM 796 N N . LYS A 1 102 ? 8.648 4.590 -17.673 1.00 94.44 102 LYS A N 1
ATOM 797 C CA . LYS A 1 102 ? 7.984 5.767 -18.250 1.00 94.44 102 LYS A CA 1
ATOM 798 C C . LYS A 1 102 ? 8.535 6.096 -19.635 1.00 94.44 102 LYS A C 1
ATOM 800 O O . LYS A 1 102 ? 7.748 6.396 -20.529 1.00 94.44 102 LYS A O 1
ATOM 805 N N . HIS A 1 103 ? 9.851 6.027 -19.819 1.00 93.25 103 HIS A N 1
ATOM 806 C CA . HIS A 1 103 ? 10.489 6.302 -21.104 1.00 93.25 103 HIS A CA 1
ATOM 807 C C . HIS A 1 103 ? 10.016 5.330 -22.193 1.00 93.25 103 HIS A C 1
ATOM 809 O O . HIS A 1 103 ? 9.629 5.762 -23.278 1.00 93.25 103 HIS A O 1
ATOM 815 N N . ILE A 1 104 ? 9.964 4.035 -21.872 1.00 92.06 104 ILE A N 1
ATOM 816 C CA . ILE A 1 104 ? 9.522 2.992 -22.804 1.00 92.06 104 ILE A CA 1
ATOM 817 C C . ILE A 1 104 ? 8.038 3.147 -23.141 1.00 92.06 104 ILE A C 1
ATOM 819 O O . ILE A 1 104 ? 7.671 3.173 -24.312 1.00 92.06 104 ILE A O 1
ATOM 823 N N . LYS A 1 105 ? 7.176 3.301 -22.127 1.00 92.00 105 LYS A N 1
ATOM 824 C CA . LYS A 1 105 ? 5.721 3.380 -22.336 1.00 92.00 105 LYS A CA 1
ATOM 825 C C . LYS A 1 105 ? 5.274 4.661 -23.038 1.00 92.00 105 LYS A C 1
ATOM 827 O O . LYS A 1 105 ? 4.277 4.628 -23.749 1.00 92.00 105 LYS A O 1
ATOM 832 N N . LYS A 1 106 ? 5.971 5.787 -22.835 1.00 91.00 106 LYS A N 1
ATOM 833 C CA . LYS A 1 106 ? 5.601 7.079 -23.442 1.00 91.00 106 LYS A CA 1
ATOM 834 C C . LYS A 1 106 ? 5.843 7.102 -24.956 1.00 91.00 106 LYS A C 1
ATOM 836 O O . LYS A 1 106 ? 5.174 7.844 -25.667 1.00 91.00 106 LYS A O 1
ATOM 841 N N . ARG A 1 107 ? 6.802 6.319 -25.454 1.00 90.81 107 ARG A N 1
ATOM 842 C CA . ARG A 1 107 ? 7.193 6.305 -26.869 1.00 90.81 107 ARG A CA 1
ATOM 843 C C . ARG A 1 107 ? 6.483 5.158 -27.582 1.00 90.81 107 ARG A C 1
ATOM 845 O O . ARG A 1 107 ? 6.834 3.998 -27.380 1.00 90.81 107 ARG A O 1
ATOM 852 N N . GLN A 1 108 ? 5.510 5.489 -28.434 1.00 91.44 108 GLN A N 1
ATOM 853 C CA . GLN A 1 108 ? 4.657 4.512 -29.125 1.00 91.44 108 GLN A CA 1
ATOM 854 C C . GLN A 1 108 ? 5.473 3.410 -29.815 1.00 91.44 108 GLN A C 1
ATOM 856 O O . GLN A 1 108 ? 5.209 2.235 -29.583 1.00 91.44 108 GLN A O 1
ATOM 861 N N . VAL A 1 109 ? 6.487 3.777 -30.607 1.00 92.12 109 VAL A N 1
ATOM 862 C CA . VAL A 1 109 ? 7.313 2.816 -31.360 1.00 92.12 109 VAL A CA 1
ATOM 863 C C . VAL A 1 109 ? 8.032 1.837 -30.428 1.00 92.12 109 VAL A C 1
ATOM 865 O O . VAL A 1 109 ? 8.006 0.631 -30.660 1.00 92.12 109 VAL A O 1
ATOM 868 N N . ILE A 1 110 ? 8.618 2.324 -29.331 1.00 92.38 110 ILE A N 1
ATOM 869 C CA . ILE A 1 110 ? 9.347 1.479 -28.373 1.00 92.38 110 ILE A CA 1
ATOM 870 C C . ILE A 1 110 ? 8.373 0.558 -27.631 1.00 92.38 110 ILE A C 1
ATOM 872 O O . ILE A 1 110 ? 8.615 -0.641 -27.528 1.00 92.38 110 ILE A O 1
ATOM 876 N N . SER A 1 111 ? 7.241 1.096 -27.172 1.00 92.31 111 SER A N 1
ATOM 877 C CA . SER A 1 111 ? 6.185 0.332 -26.495 1.00 92.31 111 SER A CA 1
ATOM 878 C C . SER A 1 111 ? 5.578 -0.758 -27.393 1.00 92.31 111 SER A C 1
ATOM 880 O O . SER A 1 111 ? 5.385 -1.898 -26.962 1.00 92.31 111 SER A O 1
ATOM 882 N N . ALA A 1 112 ? 5.319 -0.440 -28.665 1.00 92.00 112 ALA A N 1
ATOM 883 C CA . ALA A 1 112 ? 4.815 -1.394 -29.649 1.00 92.00 112 ALA A CA 1
ATOM 884 C C . ALA A 1 112 ? 5.852 -2.483 -29.953 1.00 92.00 112 ALA A C 1
ATOM 886 O O . ALA A 1 112 ? 5.508 -3.663 -29.968 1.00 92.00 112 ALA A O 1
ATOM 887 N N . THR A 1 113 ? 7.126 -2.108 -30.108 1.00 92.56 113 THR A N 1
ATOM 888 C CA . THR A 1 113 ? 8.221 -3.065 -30.342 1.00 92.56 113 THR A CA 1
ATOM 889 C C . THR A 1 113 ? 8.408 -3.996 -29.143 1.00 92.56 113 THR A C 1
ATOM 891 O O . THR A 1 113 ? 8.521 -5.206 -29.327 1.00 92.56 113 THR A O 1
ATOM 894 N N . PHE A 1 114 ? 8.356 -3.467 -27.912 1.00 93.81 114 PHE A N 1
ATOM 895 C CA . PHE A 1 114 ? 8.351 -4.274 -26.686 1.00 93.81 114 PHE A CA 1
ATOM 896 C C . PHE A 1 114 ? 7.206 -5.291 -26.700 1.00 93.81 114 PHE A C 1
ATOM 898 O O . PHE A 1 114 ? 7.422 -6.486 -26.526 1.00 93.81 114 PHE A O 1
ATOM 905 N N . THR A 1 115 ? 5.988 -4.823 -26.978 1.00 91.81 115 THR A N 1
ATOM 906 C CA . THR A 1 115 ? 4.790 -5.673 -27.008 1.00 91.81 115 THR A CA 1
ATOM 907 C C . THR A 1 115 ? 4.890 -6.757 -28.083 1.00 91.81 115 THR A C 1
ATOM 909 O O . THR A 1 115 ? 4.492 -7.895 -27.849 1.00 91.81 115 THR A O 1
ATOM 912 N N . SER A 1 116 ? 5.437 -6.431 -29.257 1.00 91.56 116 SER A N 1
ATOM 913 C CA . SER A 1 116 ? 5.659 -7.401 -30.333 1.00 91.56 116 SER A CA 1
ATOM 914 C C . SER A 1 116 ? 6.664 -8.479 -29.932 1.00 91.56 116 SER A C 1
ATOM 916 O O . SER A 1 116 ? 6.451 -9.649 -30.240 1.00 91.56 116 SER A O 1
ATOM 918 N N . LYS A 1 117 ? 7.738 -8.103 -29.228 1.00 91.94 117 LYS A N 1
ATOM 919 C CA . LYS A 1 117 ? 8.738 -9.043 -28.707 1.00 91.94 117 LYS A CA 1
ATOM 920 C C . LYS A 1 117 ? 8.145 -9.984 -27.659 1.00 91.94 117 LYS A C 1
ATOM 922 O O . LYS A 1 117 ? 8.352 -11.188 -27.747 1.00 91.94 117 LYS A O 1
ATOM 927 N N . GLU A 1 118 ? 7.352 -9.463 -26.724 1.00 92.06 118 GLU A N 1
ATOM 928 C CA . GLU A 1 118 ? 6.659 -10.292 -25.728 1.00 92.06 118 GLU A CA 1
ATOM 929 C C . GLU A 1 118 ? 5.672 -11.266 -26.384 1.00 92.06 118 GLU A C 1
ATOM 931 O O . GLU A 1 118 ? 5.687 -12.457 -26.076 1.00 92.06 118 GLU A O 1
ATOM 936 N N . LYS A 1 119 ? 4.888 -10.804 -27.368 1.00 90.06 119 LYS A N 1
ATOM 937 C CA . LYS A 1 119 ? 3.986 -11.674 -28.140 1.00 90.06 119 LYS A CA 1
ATOM 938 C C . LYS A 1 119 ? 4.736 -12.769 -28.894 1.00 90.06 119 LYS A C 1
ATOM 940 O O . LYS A 1 119 ? 4.292 -13.910 -28.883 1.00 90.06 119 LYS A O 1
ATOM 945 N N . GLY A 1 120 ? 5.882 -12.446 -29.498 1.00 88.81 120 GLY A N 1
ATOM 946 C CA . GLY A 1 120 ? 6.749 -13.436 -30.149 1.00 88.81 120 GLY A CA 1
ATOM 947 C C . GLY A 1 120 ? 7.278 -14.508 -29.188 1.00 88.81 120 GLY A C 1
ATOM 948 O O . GLY A 1 120 ? 7.598 -15.609 -29.619 1.00 88.81 120 GLY A O 1
ATOM 949 N N . ARG A 1 121 ? 7.311 -14.215 -27.881 1.00 88.38 121 ARG A N 1
ATOM 950 C CA . ARG A 1 121 ? 7.661 -15.150 -26.800 1.00 88.38 121 ARG A CA 1
ATOM 951 C C . ARG A 1 121 ? 6.442 -15.851 -26.182 1.00 88.38 121 ARG A C 1
ATOM 953 O O . ARG A 1 121 ? 6.572 -16.459 -25.124 1.00 88.38 121 ARG A O 1
ATOM 960 N N . ASN A 1 122 ? 5.259 -15.748 -26.795 1.00 87.56 122 ASN A N 1
ATOM 961 C CA . ASN A 1 122 ? 3.979 -16.212 -26.242 1.00 87.56 122 ASN A CA 1
ATOM 962 C C . ASN A 1 122 ? 3.638 -15.610 -24.865 1.00 87.56 122 ASN A C 1
ATOM 964 O O . ASN A 1 122 ? 2.933 -16.223 -24.064 1.00 87.56 122 ASN A O 1
ATOM 968 N N . LYS A 1 123 ? 4.121 -14.395 -24.581 1.00 86.81 123 LYS A N 1
ATOM 969 C CA . LYS A 1 123 ? 3.818 -13.646 -23.359 1.00 86.81 123 LYS A CA 1
ATOM 970 C C . LYS A 1 123 ? 2.914 -12.459 -23.674 1.00 86.81 123 LYS A C 1
ATOM 972 O O . LYS A 1 123 ? 3.080 -11.756 -24.668 1.00 86.81 123 LYS A O 1
ATOM 977 N N . THR A 1 124 ? 1.982 -12.171 -22.773 1.00 83.19 124 THR A N 1
ATOM 978 C CA . THR A 1 124 ? 1.163 -10.946 -22.789 1.00 83.19 124 THR A CA 1
ATOM 979 C C . THR A 1 124 ? 1.623 -9.967 -21.712 1.00 83.19 124 THR A C 1
ATOM 981 O O . THR A 1 124 ? 0.815 -9.332 -21.030 1.00 83.19 124 THR A O 1
ATOM 984 N N . LEU A 1 125 ? 2.940 -9.866 -21.520 1.00 89.88 125 LEU A N 1
ATOM 985 C CA . LEU A 1 125 ? 3.520 -8.981 -20.524 1.00 89.88 125 LEU A CA 1
ATOM 986 C C . LEU A 1 125 ? 3.396 -7.520 -20.967 1.00 89.88 125 LEU A C 1
ATOM 988 O O . LEU A 1 125 ? 3.679 -7.149 -22.104 1.00 89.88 125 LEU A O 1
ATOM 992 N N . SER A 1 126 ? 3.015 -6.661 -20.027 1.00 89.06 126 SER A N 1
ATOM 993 C CA . SER A 1 126 ? 3.028 -5.214 -20.210 1.00 89.06 126 SER A CA 1
ATOM 994 C C . SER A 1 126 ? 3.730 -4.572 -19.029 1.00 89.06 126 SER A C 1
ATOM 996 O O . SER A 1 126 ? 3.383 -4.860 -17.883 1.00 89.06 126 SER A O 1
ATOM 998 N N . LEU A 1 127 ? 4.670 -3.664 -19.303 1.00 91.75 127 LEU A N 1
ATOM 999 C CA . LEU A 1 127 ? 5.309 -2.874 -18.254 1.00 91.75 127 LEU A CA 1
ATOM 1000 C C . LEU A 1 127 ? 4.263 -2.057 -17.494 1.00 91.75 127 LEU A C 1
ATOM 1002 O O . LEU A 1 127 ? 3.381 -1.432 -18.099 1.00 91.75 127 LEU A O 1
ATOM 1006 N N . LYS A 1 128 ? 4.377 -2.01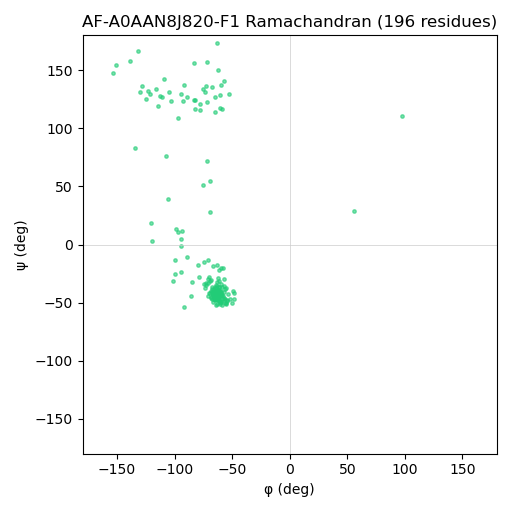4 -16.171 1.00 90.88 128 LYS A N 1
ATOM 1007 C CA . LYS A 1 128 ? 3.390 -1.364 -15.306 1.00 90.88 128 LYS A CA 1
ATOM 1008 C C . LYS A 1 128 ? 3.981 -0.114 -14.671 1.00 90.88 128 LYS A C 1
ATOM 1010 O O . LYS A 1 128 ? 5.047 -0.162 -14.070 1.00 90.88 128 LYS A O 1
ATOM 1015 N N . LEU A 1 129 ? 3.286 1.014 -14.824 1.00 87.50 129 LEU A N 1
ATOM 1016 C CA . LEU A 1 129 ? 3.612 2.232 -14.087 1.00 87.50 129 LEU A CA 1
ATOM 1017 C C . LEU A 1 129 ? 2.802 2.268 -12.792 1.00 87.50 129 LEU A C 1
ATOM 1019 O O . LEU A 1 129 ? 1.604 1.989 -12.833 1.00 87.50 129 LEU A O 1
ATOM 1023 N N . PRO A 1 130 ? 3.417 2.661 -11.671 1.00 81.19 130 PRO A N 1
ATOM 1024 C CA . PRO A 1 130 ? 2.687 2.883 -10.440 1.00 81.19 130 PRO A CA 1
ATOM 1025 C C . PRO A 1 130 ? 1.855 4.164 -10.572 1.00 81.19 130 PRO A C 1
ATOM 1027 O O . PRO A 1 130 ? 2.405 5.233 -10.858 1.00 81.19 130 PRO A O 1
ATOM 1030 N N . CYS A 1 131 ? 0.537 4.037 -10.390 1.00 62.06 131 CYS A N 1
ATOM 1031 C CA . CYS A 1 131 ? -0.406 5.161 -10.403 1.00 62.06 131 CYS A CA 1
ATOM 1032 C C . CYS A 1 131 ? -0.296 5.990 -9.110 1.00 62.06 131 CYS A C 1
ATOM 1034 O O . CYS A 1 131 ? -0.354 7.212 -9.152 1.00 62.06 131 CYS A O 1
ATOM 1036 N N . GLU A 1 132 ? -0.000 5.322 -7.992 1.00 59.25 132 GLU A N 1
ATOM 1037 C CA . GLU A 1 132 ? 0.304 5.895 -6.676 1.00 59.25 132 GLU A CA 1
ATOM 1038 C C . GLU A 1 132 ? 1.475 5.111 -6.059 1.00 59.25 132 GLU A C 1
ATOM 1040 O O . GLU A 1 132 ? 1.718 3.964 -6.443 1.00 59.25 132 GLU A O 1
ATOM 1045 N N . THR A 1 133 ? 2.212 5.692 -5.107 1.00 58.34 133 THR A N 1
ATOM 1046 C CA . THR A 1 133 ? 3.322 5.046 -4.367 1.00 58.34 133 THR A CA 1
ATOM 1047 C C . THR A 1 133 ? 2.857 3.947 -3.405 1.00 58.34 133 THR A C 1
ATOM 1049 O O . THR A 1 133 ? 3.521 3.655 -2.419 1.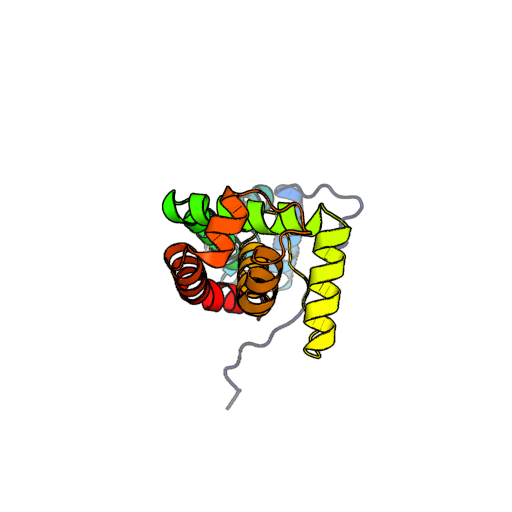00 58.34 133 THR A O 1
ATOM 1052 N N . LYS A 1 134 ? 1.736 3.289 -3.703 1.00 67.75 134 LYS A N 1
ATOM 1053 C CA . LYS A 1 134 ? 1.280 2.106 -2.984 1.00 67.75 134 LYS A CA 1
ATOM 1054 C C . LYS A 1 134 ? 2.245 0.958 -3.251 1.00 67.75 134 LYS A C 1
ATOM 1056 O O . LYS A 1 134 ? 2.627 0.692 -4.394 1.00 67.75 134 LYS A O 1
ATOM 1061 N N . TRP A 1 135 ? 2.595 0.245 -2.192 1.00 73.06 135 TRP A N 1
ATOM 1062 C CA . TRP A 1 135 ? 3.532 -0.878 -2.204 1.00 73.06 135 TRP A CA 1
ATOM 1063 C C . TRP A 1 135 ? 3.262 -1.906 -3.308 1.00 73.06 135 TRP A C 1
ATOM 1065 O O . TRP A 1 135 ? 4.166 -2.263 -4.064 1.00 73.06 135 TRP A O 1
ATOM 1075 N N . GLY A 1 136 ? 1.998 -2.316 -3.469 1.00 78.19 136 GLY A N 1
ATOM 1076 C CA . GLY A 1 136 ? 1.598 -3.268 -4.507 1.00 78.19 136 GLY A CA 1
ATOM 1077 C C . GLY A 1 136 ? 1.937 -2.784 -5.920 1.00 78.19 136 GLY A C 1
ATOM 1078 O O . GLY A 1 136 ? 2.394 -3.562 -6.752 1.00 78.19 136 GLY A O 1
ATOM 1079 N N . ALA A 1 137 ? 1.822 -1.482 -6.186 1.00 83.31 137 ALA A N 1
ATOM 1080 C CA . ALA A 1 137 ? 2.156 -0.919 -7.489 1.00 83.31 137 ALA A CA 1
ATOM 1081 C C . ALA A 1 137 ? 3.674 -0.929 -7.760 1.00 83.31 137 ALA A C 1
ATOM 1083 O O . ALA A 1 137 ? 4.091 -1.122 -8.905 1.00 83.31 137 ALA A O 1
ATOM 1084 N N . VAL A 1 138 ? 4.504 -0.772 -6.720 1.00 86.12 138 VAL A N 1
ATOM 1085 C CA . VAL A 1 138 ? 5.968 -0.912 -6.822 1.00 86.12 138 VAL A CA 1
ATOM 1086 C C . VAL A 1 138 ? 6.353 -2.358 -7.119 1.00 86.12 138 VAL A C 1
ATOM 1088 O O . VAL A 1 138 ? 7.121 -2.594 -8.051 1.00 86.12 138 VAL A O 1
ATOM 1091 N N . VAL A 1 139 ? 5.768 -3.320 -6.395 1.00 87.50 139 VAL A N 1
ATOM 1092 C CA . VAL A 1 139 ? 5.957 -4.763 -6.633 1.00 87.50 139 VAL A CA 1
ATOM 1093 C C . VAL A 1 139 ? 5.607 -5.121 -8.073 1.00 87.50 139 VAL A C 1
ATOM 1095 O O . VAL A 1 139 ? 6.411 -5.731 -8.774 1.00 87.50 139 VAL A O 1
ATOM 1098 N N . ILE A 1 140 ? 4.436 -4.688 -8.541 1.00 89.69 140 ILE A N 1
ATOM 1099 C CA . ILE A 1 140 ? 3.957 -4.948 -9.900 1.00 89.69 140 ILE A CA 1
ATOM 1100 C C . ILE A 1 140 ? 4.901 -4.334 -10.949 1.00 89.69 140 ILE A C 1
ATOM 1102 O O . ILE A 1 140 ? 5.221 -4.985 -11.945 1.00 89.69 140 ILE A O 1
ATOM 1106 N N . MET A 1 141 ? 5.385 -3.104 -10.734 1.00 92.88 141 MET A N 1
ATOM 1107 C CA . MET A 1 141 ? 6.358 -2.476 -11.634 1.00 92.88 141 MET A CA 1
ATOM 1108 C C . MET A 1 141 ? 7.665 -3.274 -11.684 1.00 92.88 141 MET A C 1
ATOM 1110 O O . MET A 1 141 ? 8.161 -3.556 -12.775 1.00 92.88 141 MET A O 1
ATOM 1114 N N . TYR A 1 142 ? 8.211 -3.655 -10.526 1.00 93.19 142 TYR A N 1
ATOM 1115 C CA . TYR A 1 142 ? 9.479 -4.382 -10.436 1.00 93.19 142 TYR A CA 1
ATOM 1116 C C . TYR A 1 142 ? 9.383 -5.771 -11.066 1.00 93.19 142 TYR A C 1
ATOM 1118 O O . TYR A 1 142 ? 10.253 -6.118 -11.861 1.00 93.19 142 TYR A O 1
ATOM 1126 N N . LYS A 1 143 ? 8.300 -6.515 -10.806 1.00 92.94 143 LYS A N 1
ATOM 1127 C CA . LYS A 1 143 ? 8.010 -7.784 -11.492 1.00 92.94 143 LYS A CA 1
ATOM 1128 C C . LYS A 1 143 ? 7.966 -7.595 -13.003 1.00 92.94 143 LYS A C 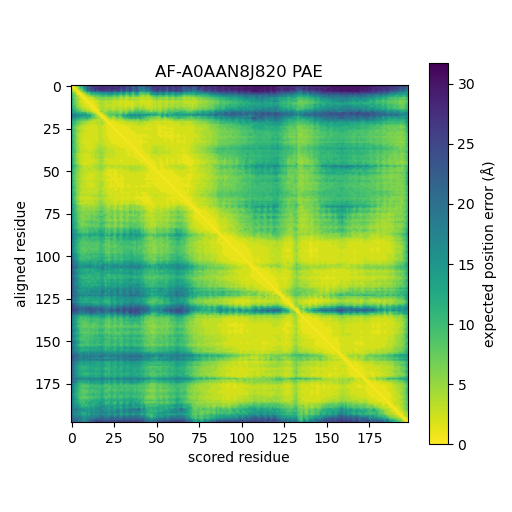1
ATOM 1130 O O . LYS A 1 143 ? 8.713 -8.249 -13.716 1.00 92.94 143 LYS A O 1
ATOM 1135 N N . SER A 1 144 ? 7.213 -6.602 -13.489 1.00 94.31 144 SER A N 1
ATOM 1136 C CA . SER A 1 144 ? 7.110 -6.358 -14.935 1.00 94.31 144 SER A CA 1
ATOM 1137 C C . SER A 1 144 ? 8.449 -6.008 -15.602 1.00 94.31 144 SER A C 1
ATOM 1139 O O . SER A 1 144 ? 8.660 -6.348 -16.763 1.00 94.31 144 SER A O 1
ATOM 1141 N N . LEU A 1 145 ? 9.361 -5.349 -14.877 1.00 95.56 145 LEU A N 1
ATOM 1142 C CA . LEU A 1 145 ? 10.720 -5.075 -15.348 1.00 95.56 145 LEU A CA 1
ATOM 1143 C C . LEU A 1 145 ? 11.576 -6.343 -15.397 1.00 95.56 145 LEU A C 1
ATOM 1145 O O . LEU A 1 145 ? 12.305 -6.531 -16.365 1.00 95.56 145 LEU A O 1
ATOM 1149 N N . LEU A 1 146 ? 11.510 -7.184 -14.362 1.00 94.94 146 LEU A N 1
ATOM 1150 C CA . LEU A 1 146 ? 12.281 -8.425 -14.279 1.00 94.94 146 LEU A CA 1
ATOM 1151 C C . LEU A 1 146 ? 11.798 -9.455 -15.307 1.00 94.94 146 LEU A C 1
ATOM 1153 O O . LEU A 1 146 ? 12.615 -9.988 -16.053 1.00 94.94 146 LEU A O 1
ATOM 1157 N N . ASP A 1 147 ? 10.485 -9.654 -15.419 1.00 94.31 147 ASP A N 1
ATOM 1158 C CA . ASP A 1 147 ? 9.871 -10.581 -16.377 1.00 94.31 147 ASP A CA 1
ATOM 1159 C C . ASP A 1 147 ? 10.151 -10.175 -17.832 1.00 94.31 147 ASP A C 1
ATOM 1161 O O . ASP A 1 147 ? 10.274 -11.028 -18.712 1.00 94.31 147 ASP A O 1
ATOM 1165 N N . GLY A 1 148 ? 10.265 -8.863 -18.072 1.00 93.62 148 GLY A N 1
ATOM 1166 C CA . GLY A 1 148 ? 10.549 -8.267 -19.375 1.00 93.62 148 GLY A CA 1
ATOM 1167 C C . GLY A 1 148 ? 12.028 -7.977 -19.625 1.00 93.62 148 GLY A C 1
ATOM 1168 O O . GLY A 1 148 ? 12.342 -7.368 -20.648 1.00 93.62 148 GLY A O 1
ATOM 1169 N N . LYS A 1 149 ? 12.939 -8.361 -18.717 1.00 94.62 149 LYS A N 1
ATOM 1170 C CA . LYS A 1 149 ? 14.364 -7.981 -18.764 1.00 94.62 149 LYS A CA 1
ATOM 1171 C C . LYS A 1 149 ? 15.010 -8.287 -20.115 1.00 94.62 149 LYS A C 1
ATOM 1173 O O . LYS A 1 149 ? 15.666 -7.419 -20.681 1.00 94.62 149 LYS A O 1
ATOM 1178 N N . GLU A 1 150 ? 14.793 -9.488 -20.640 1.00 93.88 150 GLU A N 1
ATOM 1179 C CA . GLU A 1 150 ? 15.367 -9.935 -21.913 1.00 93.88 150 GLU A CA 1
ATOM 1180 C C . GLU A 1 150 ? 14.905 -9.048 -23.082 1.00 93.88 150 GLU A C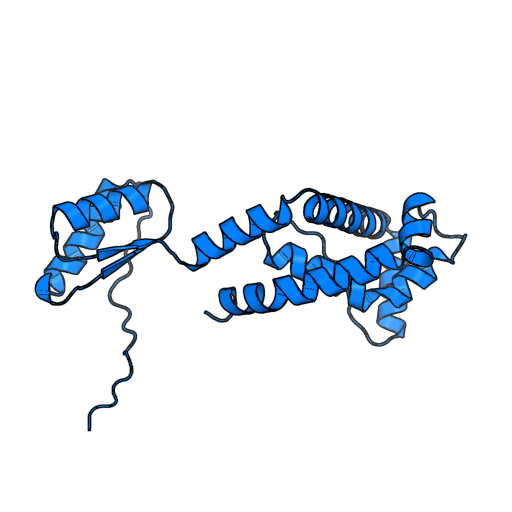 1
ATOM 1182 O O . GLU A 1 150 ? 15.721 -8.471 -23.798 1.00 93.88 150 GLU A O 1
ATOM 1187 N N . SER A 1 151 ? 13.593 -8.828 -23.215 1.00 94.19 151 SER A N 1
ATOM 1188 C CA . SER A 1 151 ? 13.035 -7.935 -24.237 1.00 94.19 151 SER A CA 1
ATOM 1189 C C . SER A 1 151 ? 13.514 -6.491 -24.075 1.00 94.19 151 SER A C 1
ATOM 1191 O O . SER A 1 151 ? 13.764 -5.810 -25.067 1.00 94.19 151 SER A O 1
ATOM 1193 N N . LEU A 1 152 ? 13.670 -6.006 -22.840 1.00 94.75 152 LEU A N 1
ATOM 1194 C CA . LEU A 1 152 ? 14.207 -4.673 -22.556 1.00 94.75 152 LEU A CA 1
ATOM 1195 C C . LEU A 1 152 ? 15.665 -4.530 -23.001 1.00 94.75 152 LEU A C 1
ATOM 1197 O O . LEU A 1 152 ? 16.030 -3.495 -23.561 1.00 94.75 152 LEU A O 1
ATOM 1201 N N . GLN A 1 153 ? 16.482 -5.556 -22.772 1.00 94.81 153 GLN A N 1
ATOM 1202 C CA . GLN A 1 153 ? 17.873 -5.589 -23.213 1.00 94.81 153 GLN A CA 1
ATOM 1203 C C . GLN A 1 153 ? 17.962 -5.614 -24.740 1.00 94.81 153 GLN A C 1
ATOM 1205 O O . GLN A 1 153 ? 18.691 -4.812 -25.312 1.00 94.81 153 GLN A O 1
ATOM 1210 N N . GLU A 1 154 ? 17.152 -6.426 -25.420 1.00 93.31 154 GLU A N 1
ATOM 1211 C CA . GLU A 1 154 ? 17.108 -6.433 -26.887 1.00 93.31 154 GLU A CA 1
ATOM 1212 C C . GLU A 1 154 ? 16.713 -5.075 -27.476 1.00 93.31 154 GLU A C 1
ATOM 1214 O O . GLU A 1 154 ? 17.340 -4.611 -28.426 1.00 93.31 154 GLU A O 1
ATOM 1219 N N . LEU A 1 155 ? 15.701 -4.406 -26.908 1.00 92.81 155 LEU A N 1
ATOM 1220 C CA . LEU A 1 155 ? 15.329 -3.051 -27.333 1.00 92.81 155 LEU A CA 1
ATOM 1221 C C . LEU A 1 155 ? 16.490 -2.073 -27.159 1.00 92.81 155 LEU A C 1
ATOM 1223 O O . LEU A 1 155 ? 16.712 -1.222 -28.015 1.00 92.81 155 LEU A O 1
ATOM 1227 N N . ALA A 1 156 ? 17.234 -2.204 -26.062 1.00 92.56 156 ALA A N 1
ATOM 1228 C CA . ALA A 1 156 ? 18.395 -1.379 -25.771 1.00 92.56 156 ALA A CA 1
ATOM 1229 C C . ALA A 1 156 ? 19.601 -1.681 -26.680 1.00 92.56 156 ALA A C 1
ATOM 1231 O O . ALA A 1 156 ? 20.513 -0.861 -26.735 1.00 92.56 156 ALA A O 1
ATOM 1232 N N . ILE A 1 157 ? 19.616 -2.787 -27.427 1.00 92.94 157 ILE A N 1
ATOM 1233 C CA . ILE A 1 157 ? 20.620 -3.049 -28.475 1.00 92.94 157 ILE A CA 1
ATOM 1234 C C . ILE A 1 157 ? 20.211 -2.387 -29.797 1.00 92.94 157 ILE A C 1
ATOM 1236 O O . ILE A 1 157 ? 21.064 -1.931 -30.549 1.00 92.94 157 ILE A O 1
ATOM 1240 N N . MET A 1 158 ? 18.910 -2.273 -30.077 1.00 90.75 158 MET A N 1
ATOM 1241 C CA . MET A 1 158 ? 18.419 -1.690 -31.328 1.00 90.75 158 MET A CA 1
ATOM 1242 C C . MET A 1 158 ? 18.787 -0.201 -31.427 1.00 90.75 158 MET A C 1
ATOM 1244 O O . MET A 1 158 ? 18.293 0.637 -30.665 1.00 90.75 158 MET A O 1
ATOM 1248 N N . GLU A 1 159 ? 19.650 0.146 -32.381 1.00 87.69 159 GLU A N 1
ATOM 1249 C CA . GLU A 1 159 ? 20.050 1.537 -32.648 1.00 87.69 159 GLU A CA 1
ATOM 1250 C C . GLU A 1 159 ? 18.920 2.354 -33.282 1.00 87.69 159 GLU A C 1
ATOM 1252 O O . GLU A 1 159 ? 18.792 3.549 -33.025 1.00 87.69 159 GLU A O 1
ATOM 1257 N N . SER A 1 160 ? 18.037 1.694 -34.040 1.00 88.50 160 SER A N 1
ATOM 1258 C CA . SER A 1 160 ? 16.863 2.316 -34.665 1.00 88.50 160 SER A CA 1
ATOM 1259 C C . SER A 1 160 ? 15.850 2.864 -33.654 1.00 88.50 160 SER A C 1
ATOM 1261 O O . SER A 1 160 ? 15.008 3.693 -34.001 1.00 88.50 160 SER A O 1
ATOM 1263 N N . LEU A 1 161 ? 15.918 2.426 -32.392 1.00 89.44 161 LEU A N 1
ATOM 1264 C CA . LEU A 1 161 ? 15.077 2.933 -31.319 1.00 89.44 161 LEU A CA 1
ATOM 1265 C C . LEU A 1 161 ? 15.780 4.079 -30.590 1.00 89.44 161 LEU A C 1
ATOM 1267 O O . LEU A 1 161 ? 16.852 3.913 -30.005 1.00 89.44 161 LEU A O 1
ATOM 1271 N N . SER A 1 162 ? 15.114 5.235 -30.550 1.00 89.19 162 SER A N 1
ATOM 1272 C CA . SER A 1 162 ? 15.545 6.420 -29.796 1.00 89.19 162 SER A CA 1
ATOM 1273 C C . SER A 1 162 ? 15.363 6.211 -28.281 1.00 89.19 162 SER A C 1
ATOM 1275 O O . SER A 1 162 ? 14.452 6.770 -27.666 1.00 89.19 162 SER A O 1
ATOM 1277 N N . ILE A 1 163 ? 16.213 5.360 -27.696 1.00 91.31 163 ILE A N 1
ATOM 1278 C CA . ILE A 1 163 ? 16.357 5.149 -26.249 1.00 91.31 163 ILE A CA 1
ATOM 1279 C C . ILE A 1 163 ? 17.483 6.045 -25.728 1.00 91.31 163 ILE A C 1
ATOM 1281 O O . ILE A 1 163 ? 18.584 6.030 -26.282 1.00 91.31 163 ILE A O 1
ATOM 1285 N N . GLU A 1 164 ? 17.209 6.803 -24.661 1.00 92.81 164 GLU A N 1
ATOM 1286 C CA . GLU A 1 164 ? 18.200 7.668 -24.000 1.00 92.81 164 GLU A CA 1
ATOM 1287 C C . GLU A 1 164 ? 19.432 6.863 -23.541 1.00 92.81 164 GLU A C 1
ATOM 1289 O O . GLU A 1 164 ? 19.311 5.735 -23.059 1.00 92.81 164 GLU A O 1
ATOM 1294 N N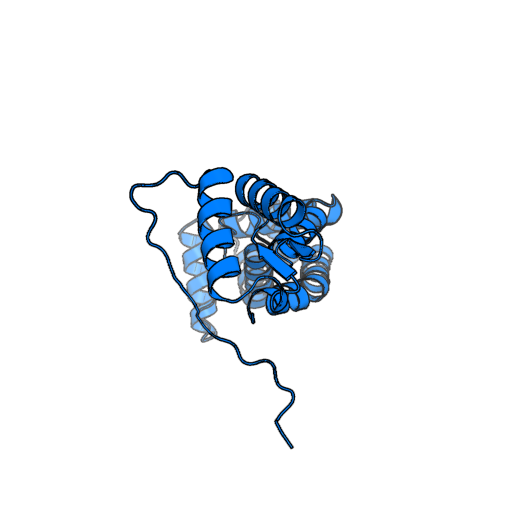 . ALA A 1 165 ? 20.631 7.436 -23.688 1.00 92.00 165 ALA A N 1
ATOM 1295 C CA . ALA A 1 165 ? 21.893 6.730 -23.447 1.00 92.00 165 ALA A CA 1
ATOM 1296 C C . ALA A 1 165 ? 22.047 6.232 -21.998 1.00 92.00 165 ALA A C 1
ATOM 1298 O O . ALA A 1 165 ? 22.568 5.141 -21.765 1.00 92.00 165 ALA A O 1
ATOM 1299 N N . ASP A 1 166 ? 21.561 6.997 -21.019 1.00 92.94 166 ASP A N 1
ATOM 1300 C CA . ASP A 1 166 ? 21.573 6.608 -19.609 1.00 92.94 166 ASP A CA 1
ATOM 1301 C C . ASP A 1 166 ? 20.635 5.423 -19.337 1.00 92.94 166 ASP A C 1
ATOM 1303 O O . ASP A 1 166 ? 21.015 4.486 -18.636 1.00 92.94 166 ASP A O 1
ATOM 1307 N N . ILE A 1 167 ? 19.450 5.410 -19.953 1.00 92.44 167 ILE A N 1
ATOM 1308 C CA . ILE A 1 167 ? 18.503 4.289 -19.879 1.00 92.44 167 ILE A CA 1
ATOM 1309 C C . ILE A 1 167 ? 19.095 3.057 -20.561 1.00 92.44 167 ILE A C 1
ATOM 1311 O O . ILE A 1 167 ? 19.060 1.969 -19.990 1.00 92.44 167 ILE A O 1
ATOM 1315 N N . ARG A 1 168 ? 19.708 3.223 -21.739 1.00 93.81 168 ARG A N 1
ATOM 1316 C CA . ARG A 1 168 ? 20.390 2.139 -22.459 1.00 93.81 168 ARG A CA 1
ATOM 1317 C C . ARG A 1 168 ? 21.482 1.505 -21.593 1.00 93.81 168 ARG A C 1
ATOM 1319 O O . ARG A 1 168 ? 21.518 0.285 -21.451 1.00 93.81 168 ARG A O 1
ATOM 1326 N N . LYS A 1 169 ? 22.304 2.331 -20.936 1.00 93.31 169 LYS A N 1
ATOM 1327 C CA . LYS A 1 169 ? 23.339 1.883 -19.992 1.00 93.31 169 LYS A CA 1
ATOM 1328 C C . LYS A 1 169 ? 22.749 1.124 -18.801 1.00 93.31 169 LYS A C 1
ATOM 1330 O O . LYS A 1 169 ? 23.318 0.115 -18.394 1.00 93.31 169 LYS A O 1
ATOM 1335 N N . ILE A 1 170 ? 21.624 1.582 -18.245 1.00 93.88 170 ILE A N 1
ATOM 1336 C CA . ILE A 1 170 ? 20.951 0.885 -17.139 1.00 93.88 170 ILE A CA 1
ATOM 1337 C C . ILE A 1 170 ? 20.433 -0.486 -17.588 1.00 93.88 170 ILE A C 1
ATOM 1339 O O . ILE A 1 170 ? 20.653 -1.475 -16.894 1.00 93.88 170 ILE A O 1
ATOM 1343 N N . LEU A 1 171 ? 19.765 -0.559 -18.740 1.00 93.19 171 LEU A N 1
ATOM 1344 C CA . LEU A 1 171 ? 19.173 -1.807 -19.222 1.00 93.19 171 LEU A CA 1
ATOM 1345 C C . LEU A 1 171 ? 20.243 -2.854 -19.574 1.00 93.19 171 LEU A C 1
ATOM 1347 O O . LEU A 1 171 ? 20.100 -4.013 -19.182 1.00 93.19 171 LEU A O 1
ATOM 1351 N N . LEU A 1 172 ? 21.317 -2.448 -20.261 1.00 91.38 172 LEU A N 1
ATOM 1352 C CA . LEU A 1 172 ? 22.350 -3.364 -20.761 1.00 91.38 172 LEU A CA 1
ATOM 1353 C C . LEU A 1 172 ? 23.443 -3.696 -19.746 1.00 91.38 172 LEU A C 1
ATOM 1355 O O . LEU A 1 172 ? 23.843 -4.849 -19.653 1.00 91.38 172 LEU A O 1
ATOM 1359 N N . CYS A 1 173 ? 23.950 -2.696 -19.023 1.00 86.81 173 CYS A N 1
ATOM 1360 C CA . CYS A 1 173 ? 25.249 -2.800 -18.349 1.00 86.81 173 CYS A CA 1
ATOM 1361 C C . CYS A 1 173 ? 25.173 -2.638 -16.827 1.00 86.81 173 CYS A C 1
ATOM 1363 O O . CYS A 1 173 ? 26.208 -2.585 -16.166 1.00 86.81 173 CYS A O 1
ATOM 1365 N N . ASN A 1 174 ? 23.979 -2.482 -16.253 1.00 92.06 174 ASN A N 1
ATOM 1366 C CA . ASN A 1 174 ? 23.828 -2.227 -14.825 1.00 92.06 174 ASN A CA 1
ATOM 1367 C C . ASN A 1 174 ? 23.288 -3.458 -14.090 1.00 92.06 174 ASN A C 1
ATOM 1369 O O . ASN A 1 174 ? 22.126 -3.510 -13.688 1.00 92.06 174 ASN A O 1
ATOM 1373 N N . ASP A 1 175 ? 24.153 -4.446 -13.868 1.00 91.75 175 ASP A N 1
ATOM 1374 C CA . ASP A 1 175 ? 23.798 -5.639 -13.087 1.00 91.75 175 ASP A CA 1
ATOM 1375 C C . ASP A 1 175 ? 23.437 -5.305 -11.639 1.00 91.75 175 ASP A C 1
ATOM 1377 O O . ASP A 1 175 ? 22.590 -5.967 -11.035 1.00 91.75 175 ASP A O 1
ATOM 1381 N N . ILE A 1 176 ? 24.006 -4.224 -11.096 1.00 92.38 176 ILE A N 1
ATOM 1382 C CA . ILE A 1 176 ? 23.661 -3.715 -9.767 1.00 92.38 176 ILE A CA 1
ATOM 1383 C C . ILE A 1 176 ? 22.184 -3.306 -9.730 1.00 92.38 176 ILE A C 1
ATOM 1385 O O . ILE A 1 176 ? 21.488 -3.634 -8.773 1.00 92.38 176 ILE A O 1
ATOM 1389 N N . PHE A 1 177 ? 21.667 -2.637 -10.763 1.00 94.44 177 PHE A N 1
ATOM 1390 C CA . PHE A 1 177 ? 20.256 -2.260 -10.852 1.00 94.44 177 PHE A CA 1
ATOM 1391 C C . PHE A 1 177 ? 19.342 -3.491 -10.836 1.00 94.44 177 PHE A C 1
ATOM 1393 O O . PHE A 1 177 ? 18.425 -3.557 -10.016 1.00 94.44 177 PHE A O 1
ATOM 1400 N N . TRP A 1 178 ? 19.626 -4.494 -11.670 1.00 95.38 178 TRP A N 1
ATOM 1401 C CA . TRP A 1 178 ? 18.832 -5.726 -11.741 1.00 95.38 178 TRP A CA 1
ATOM 1402 C C . TRP A 1 178 ? 18.898 -6.554 -10.452 1.00 95.38 178 TRP A C 1
ATOM 1404 O O . TRP A 1 178 ? 17.880 -7.062 -9.976 1.00 95.38 178 TRP A O 1
ATOM 1414 N N . THR A 1 179 ? 20.083 -6.641 -9.848 1.00 94.38 179 THR A N 1
ATOM 1415 C CA . THR A 1 179 ? 20.294 -7.330 -8.569 1.00 94.38 179 THR A CA 1
ATOM 1416 C C . THR A 1 179 ? 19.535 -6.630 -7.449 1.00 94.38 179 THR A C 1
ATOM 1418 O O . THR A 1 179 ? 18.845 -7.275 -6.662 1.00 94.38 179 THR A O 1
ATOM 1421 N N . ARG A 1 180 ? 19.589 -5.294 -7.404 1.00 92.88 180 ARG A N 1
ATOM 1422 C CA . ARG A 1 180 ? 18.841 -4.500 -6.425 1.00 92.88 180 ARG A CA 1
ATOM 1423 C C . ARG A 1 180 ? 17.334 -4.638 -6.613 1.00 92.88 180 ARG A C 1
ATOM 1425 O O . ARG A 1 180 ? 16.653 -4.839 -5.618 1.00 92.88 180 ARG A O 1
ATOM 1432 N N . LEU A 1 181 ? 16.819 -4.612 -7.847 1.00 92.75 181 LEU A N 1
ATOM 1433 C CA . LEU A 1 181 ? 15.403 -4.895 -8.119 1.00 92.75 181 LEU A CA 1
ATOM 1434 C C . LEU A 1 181 ? 14.985 -6.264 -7.576 1.00 92.75 181 LEU A C 1
ATOM 1436 O O . LEU A 1 181 ? 13.975 -6.360 -6.887 1.00 92.75 181 LEU A O 1
ATOM 1440 N N . THR A 1 182 ? 15.784 -7.297 -7.843 1.00 93.56 182 THR A N 1
ATOM 1441 C CA . THR A 1 182 ? 15.508 -8.675 -7.409 1.00 93.56 182 THR A CA 1
ATOM 1442 C C . THR A 1 182 ? 15.530 -8.806 -5.887 1.00 93.56 182 THR A C 1
ATOM 1444 O O . THR A 1 182 ? 14.609 -9.364 -5.295 1.00 93.56 182 THR A O 1
ATOM 1447 N N . ASN A 1 183 ? 16.560 -8.267 -5.232 1.00 91.00 183 ASN A N 1
ATOM 1448 C CA . ASN A 1 183 ? 16.703 -8.331 -3.777 1.00 91.00 183 ASN A CA 1
ATOM 1449 C C . ASN A 1 183 ? 15.619 -7.523 -3.072 1.00 91.00 183 ASN A C 1
ATOM 1451 O O . ASN A 1 183 ? 15.046 -7.986 -2.088 1.00 91.00 183 ASN A O 1
ATOM 1455 N N . THR A 1 184 ? 15.303 -6.338 -3.598 1.00 88.38 184 THR A N 1
ATOM 1456 C CA . THR A 1 184 ? 14.172 -5.565 -3.111 1.00 88.38 184 THR A CA 1
ATOM 1457 C C . THR A 1 184 ? 12.891 -6.366 -3.274 1.00 88.38 184 THR A C 1
ATOM 1459 O O . THR A 1 184 ? 12.186 -6.509 -2.288 1.00 88.38 184 THR A O 1
ATOM 1462 N N . LEU A 1 185 ? 12.613 -6.939 -4.451 1.00 88.31 185 LEU A N 1
ATOM 1463 C CA . LEU A 1 185 ? 11.399 -7.721 -4.686 1.00 88.31 185 LEU A CA 1
ATOM 1464 C C . LEU A 1 185 ? 11.242 -8.853 -3.660 1.00 88.31 185 LEU A C 1
ATOM 1466 O O . LEU A 1 185 ? 10.199 -8.933 -3.022 1.00 88.31 185 LEU A O 1
ATOM 1470 N N . LYS A 1 186 ? 12.300 -9.633 -3.408 1.00 87.69 186 LYS A N 1
ATOM 1471 C CA . LYS A 1 186 ? 12.309 -10.698 -2.387 1.00 87.69 186 LYS A CA 1
ATOM 1472 C C . LYS A 1 186 ? 11.975 -10.197 -0.980 1.00 87.69 186 LYS A C 1
ATOM 1474 O O . LYS A 1 186 ? 11.327 -10.902 -0.216 1.00 87.69 186 LYS A O 1
ATOM 1479 N N . LEU A 1 187 ? 12.413 -8.986 -0.631 1.00 83.31 187 LEU A N 1
ATOM 1480 C CA . LEU A 1 187 ? 12.110 -8.367 0.660 1.00 83.31 187 LEU A CA 1
ATOM 1481 C C . LEU A 1 187 ? 10.647 -7.909 0.754 1.00 83.31 187 LEU A C 1
ATOM 1483 O O . LEU A 1 187 ? 10.061 -7.926 1.838 1.00 83.31 187 LEU A O 1
ATOM 1487 N N . ILE A 1 188 ? 10.080 -7.446 -0.364 1.00 78.94 188 ILE A N 1
ATOM 1488 C CA . ILE A 1 188 ? 8.801 -6.730 -0.374 1.00 78.94 188 ILE A CA 1
ATOM 1489 C C . ILE A 1 188 ? 7.596 -7.586 -0.776 1.00 78.94 188 ILE A C 1
ATOM 1491 O O . ILE A 1 188 ? 6.468 -7.295 -0.380 1.00 78.94 188 ILE A O 1
ATOM 1495 N N . GLU A 1 189 ? 7.825 -8.653 -1.533 1.00 78.81 189 GLU A N 1
ATOM 1496 C CA . GLU A 1 189 ? 6.791 -9.523 -2.089 1.00 78.81 189 GLU A CA 1
ATOM 1497 C C . GLU A 1 189 ? 5.980 -10.286 -1.028 1.00 78.81 189 GLU A C 1
ATOM 1499 O O . GLU A 1 189 ? 4.752 -10.179 -1.084 1.00 78.81 189 GLU A O 1
ATOM 1504 N N . PRO A 1 190 ? 6.586 -10.928 -0.006 1.00 78.56 190 PRO A N 1
ATOM 1505 C CA . PRO A 1 190 ? 5.816 -11.626 1.030 1.00 78.56 190 PRO A CA 1
ATOM 1506 C C . PRO A 1 190 ? 4.857 -10.693 1.780 1.00 78.56 190 PRO A C 1
ATOM 1508 O O . PRO A 1 190 ? 3.749 -11.070 2.149 1.00 78.56 190 PRO A O 1
ATOM 1511 N N . LYS A 1 191 ? 5.262 -9.430 1.965 1.00 68.88 191 LYS A N 1
ATOM 1512 C CA . LYS A 1 191 ? 4.443 -8.407 2.631 1.00 68.88 191 LYS A CA 1
ATOM 1513 C C . LYS A 1 191 ? 3.283 -7.937 1.759 1.00 68.88 191 LYS A C 1
ATOM 1515 O O . LYS A 1 191 ? 2.228 -7.608 2.282 1.00 68.88 191 LYS A O 1
ATOM 1520 N N . ALA A 1 192 ? 3.469 -7.894 0.438 1.00 67.06 192 ALA A N 1
ATOM 1521 C CA . ALA A 1 192 ? 2.399 -7.535 -0.487 1.00 67.06 192 ALA A CA 1
ATOM 1522 C C . ALA A 1 192 ? 1.316 -8.621 -0.541 1.00 67.06 192 ALA A C 1
ATOM 1524 O O . ALA A 1 192 ? 0.133 -8.288 -0.520 1.00 67.06 192 ALA A O 1
ATOM 1525 N N . GLN A 1 193 ? 1.721 -9.896 -0.556 1.00 67.50 193 GLN A N 1
ATOM 1526 C CA . GLN A 1 193 ? 0.813 -11.048 -0.491 1.00 67.50 193 GLN A CA 1
ATOM 1527 C C . GLN A 1 193 ? 0.008 -11.048 0.809 1.00 67.50 193 GLN A C 1
ATOM 1529 O O . GLN A 1 193 ? -1.215 -11.070 0.765 1.00 67.50 193 GLN A O 1
ATOM 1534 N N . ALA A 1 194 ? 0.668 -10.844 1.952 1.00 64.06 194 ALA A N 1
ATOM 1535 C CA . ALA A 1 194 ? 0.004 -10.786 3.257 1.00 64.06 194 ALA A CA 1
ATOM 1536 C C . ALA A 1 194 ? -1.069 -9.683 3.392 1.00 64.06 194 ALA A C 1
ATOM 1538 O O . ALA A 1 194 ? -1.908 -9.761 4.281 1.00 64.06 194 ALA A O 1
ATOM 1539 N N . ILE A 1 195 ? -1.043 -8.645 2.547 1.00 62.09 195 ILE A N 1
ATOM 1540 C CA . ILE A 1 195 ? -2.055 -7.571 2.528 1.00 62.09 195 ILE A CA 1
ATOM 1541 C C . ILE A 1 195 ? -3.160 -7.849 1.493 1.00 62.09 195 ILE A C 1
ATOM 1543 O O . ILE A 1 195 ? -4.253 -7.310 1.619 1.00 62.09 195 ILE A O 1
ATOM 1547 N N . THR A 1 196 ? -2.881 -8.650 0.459 1.00 55.69 196 THR A N 1
ATOM 1548 C CA . THR A 1 196 ? -3.822 -8.937 -0.644 1.00 55.69 196 THR A CA 1
ATOM 1549 C C . THR A 1 196 ? -4.558 -10.268 -0.504 1.00 55.69 196 THR A C 1
ATOM 1551 O O . THR A 1 196 ? -5.538 -10.477 -1.211 1.00 55.69 196 THR A O 1
ATOM 1554 N N . GLU A 1 197 ? -4.108 -11.144 0.395 1.00 41.84 197 GLU A N 1
ATOM 1555 C CA . GLU A 1 197 ? -4.722 -12.445 0.702 1.00 41.84 197 GLU A CA 1
ATOM 1556 C C . GLU A 1 197 ? -5.645 -12.411 1.942 1.00 41.84 197 GLU A C 1
ATOM 1558 O O . GLU A 1 197 ? -6.071 -13.464 2.414 1.00 41.84 197 GLU A O 1
ATOM 1563 N N . VAL A 1 198 ? -5.960 -11.214 2.461 1.00 37.66 198 VAL A N 1
ATOM 1564 C CA . VAL A 1 198 ? -6.987 -10.970 3.499 1.00 37.66 198 VAL A CA 1
ATOM 1565 C C . VAL A 1 198 ? -8.272 -10.499 2.835 1.00 37.66 198 VAL A C 1
ATOM 1567 O O . VAL A 1 198 ? -9.345 -11.010 3.220 1.00 37.66 198 VAL A O 1
#

pLDDT: mean 87.96, std 11.03, range [37.66, 97.81]

Organism: Patella caerulea (NCBI:txid87958)